Protein AF-A0AAJ0F6V6-F1 (afdb_monomer)

pLDDT: mean 81.74, std 17.37, range [31.27, 98.0]

Secondary structure (DSSP, 8-state):
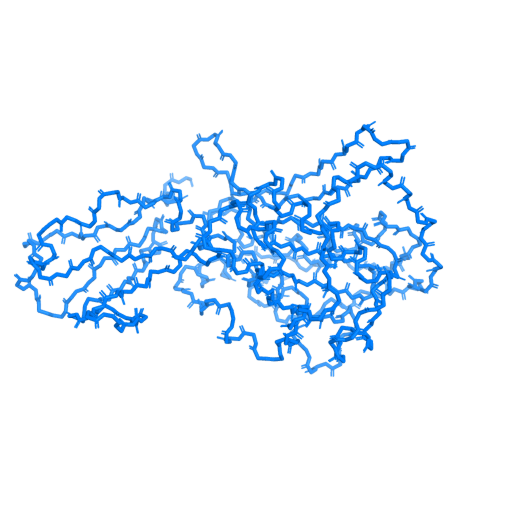-PEEHHHHHHSPP---EEE--PPPPPP---TTS------TT-----B-S-GGGTSPPP-HHHHHHHTSEE-PPPP--EE--SHHHHHHHHIIIIIHHHHHTTSSSS-EEEEEEEETTSSS-EEEEEEEEEETTEEEEEEEEEE-SS---HHHHHHT---HHHHHHHHHHHHHHHHTT-SEEEEE-SSEEEEEEE--SSGGGGG-TT--EEEEEEESS--SSS--HHHHHHHHHHHHHHHHHHHHSBPSS--TTS-TT-PPPEE-TTT--EEEEETTEEESS-TT--EEEE-TTT--EEEE-SSGGGS-TT--EESB-----S--

Radius of gyration: 20.8 Å; Cα contacts (8 Å, |Δi|>4): 611; chains: 1; bounding box: 52×43×60 Å

Structure (mmCIF, N/CA/C/O backbone):
data_AF-A0AAJ0F6V6-F1
#
_entry.id   AF-A0AAJ0F6V6-F1
#
loop_
_atom_site.group_PDB
_atom_site.id
_atom_site.type_symbol
_atom_site.label_atom_id
_atom_site.label_alt_id
_atom_site.label_comp_id
_atom_site.label_asym_id
_atom_site.label_entity_id
_atom_site.label_seq_id
_atom_site.pdbx_PDB_ins_code
_atom_site.Cartn_x
_atom_site.Cartn_y
_atom_site.Cartn_z
_atom_site.occupancy
_atom_site.B_iso_or_equiv
_atom_site.auth_seq_id
_atom_site.auth_comp_id
_atom_site.auth_asym_id
_atom_site.auth_atom_id
_atom_site.pdbx_PDB_model_num
ATOM 1 N N . MET A 1 1 ? -12.804 -19.306 -15.679 1.00 57.47 1 MET A N 1
ATOM 2 C CA . MET A 1 1 ? -13.160 -19.719 -14.305 1.00 57.47 1 MET A CA 1
ATOM 3 C C . MET A 1 1 ? -13.115 -18.474 -13.440 1.00 57.47 1 MET A C 1
ATOM 5 O O . MET A 1 1 ? -12.269 -17.631 -13.711 1.00 57.47 1 MET A O 1
ATOM 9 N N . ALA A 1 2 ? -14.046 -18.315 -12.501 1.00 74.94 2 ALA A N 1
ATOM 10 C CA . ALA A 1 2 ? -13.980 -17.222 -11.535 1.00 74.94 2 ALA A CA 1
ATOM 11 C C . ALA A 1 2 ? -12.943 -17.593 -10.468 1.00 74.94 2 ALA A C 1
ATOM 13 O O . ALA A 1 2 ? -13.017 -18.693 -9.922 1.00 74.94 2 ALA A O 1
ATOM 14 N N . TYR A 1 3 ? -11.974 -16.713 -10.234 1.00 91.94 3 TYR A N 1
ATOM 15 C CA . TYR A 1 3 ? -11.009 -16.832 -9.144 1.00 91.94 3 TYR A CA 1
ATOM 16 C C . TYR A 1 3 ? -11.430 -15.891 -8.019 1.00 91.94 3 TYR A C 1
ATOM 18 O O . TYR A 1 3 ? -12.162 -14.925 -8.254 1.00 91.94 3 TYR A O 1
ATOM 26 N N . THR A 1 4 ? -10.957 -16.146 -6.806 1.00 95.75 4 THR A N 1
ATOM 27 C CA . THR A 1 4 ? -10.963 -15.114 -5.770 1.00 95.75 4 THR A CA 1
ATOM 28 C C . THR A 1 4 ? -9.739 -14.220 -5.934 1.00 95.75 4 THR A C 1
ATOM 30 O O . THR A 1 4 ? -8.724 -14.621 -6.511 1.00 95.75 4 THR A O 1
ATOM 33 N N . VAL A 1 5 ? -9.805 -13.003 -5.397 1.00 96.25 5 VAL A N 1
ATOM 34 C CA . VAL A 1 5 ? -8.620 -12.150 -5.256 1.00 96.25 5 VAL A CA 1
ATOM 35 C C . VAL A 1 5 ? -7.506 -12.919 -4.546 1.00 96.25 5 VAL A C 1
ATOM 37 O O . VAL A 1 5 ? -6.368 -12.877 -5.005 1.00 96.25 5 VAL A O 1
ATOM 40 N N . ARG A 1 6 ? -7.826 -13.662 -3.473 1.00 96.19 6 ARG A N 1
ATOM 41 C CA . ARG A 1 6 ? -6.849 -14.444 -2.703 1.00 96.19 6 ARG A CA 1
ATOM 42 C C . ARG A 1 6 ? -6.025 -15.365 -3.592 1.00 96.19 6 ARG A C 1
ATOM 44 O O . ARG A 1 6 ? -4.802 -15.351 -3.482 1.00 96.19 6 ARG A O 1
ATOM 51 N N . ASP A 1 7 ? -6.686 -16.117 -4.468 1.00 95.06 7 ASP A N 1
ATOM 52 C CA . ASP A 1 7 ? -6.017 -17.054 -5.374 1.00 95.06 7 ASP A CA 1
ATOM 53 C C . ASP A 1 7 ? -4.980 -16.319 -6.233 1.00 95.06 7 ASP A C 1
ATOM 55 O O . ASP A 1 7 ? -3.818 -16.714 -6.309 1.00 95.06 7 ASP A O 1
ATOM 59 N N . LEU A 1 8 ? -5.371 -15.176 -6.803 1.00 95.75 8 LEU A N 1
ATOM 60 C CA . LEU A 1 8 ? -4.512 -14.409 -7.699 1.00 95.75 8 LEU A CA 1
ATOM 61 C C . LEU A 1 8 ? -3.425 -13.606 -6.975 1.00 95.75 8 LEU A C 1
ATOM 63 O O . LEU A 1 8 ? -2.405 -13.315 -7.599 1.00 95.75 8 LEU A O 1
ATOM 67 N N . LEU A 1 9 ? -3.608 -13.230 -5.703 1.00 94.62 9 LEU A N 1
ATOM 68 C CA . LEU A 1 9 ? -2.592 -12.510 -4.924 1.00 94.62 9 LEU A CA 1
ATOM 69 C C . LEU A 1 9 ? -1.351 -13.368 -4.669 1.00 94.62 9 LEU A C 1
ATOM 71 O O . LEU A 1 9 ? -0.237 -12.844 -4.715 1.00 94.62 9 LEU A O 1
ATOM 75 N N . TYR A 1 10 ? -1.543 -14.663 -4.403 1.00 92.44 10 TYR A N 1
ATOM 76 C CA . TYR A 1 10 ? -0.443 -15.600 -4.161 1.00 92.44 10 TYR A CA 1
ATOM 77 C C . TYR A 1 10 ? 0.223 -16.094 -5.449 1.00 92.44 10 TYR A C 1
ATOM 79 O O . TYR A 1 10 ? 1.345 -16.600 -5.411 1.00 92.44 10 TYR A O 1
ATOM 87 N N . GLU A 1 11 ? -0.420 -15.896 -6.597 1.00 91.38 11 GLU A N 1
ATOM 88 C CA . GLU A 1 11 ? 0.197 -16.108 -7.899 1.00 91.38 11 GLU A CA 1
ATOM 89 C C . GLU A 1 11 ? 1.103 -14.934 -8.277 1.00 91.38 11 GLU A C 1
ATOM 91 O O . GLU A 1 11 ? 0.709 -13.766 -8.280 1.00 91.38 11 GLU A O 1
ATOM 96 N N . HIS A 1 12 ? 2.339 -15.239 -8.661 1.00 88.56 12 HIS A N 1
ATOM 97 C CA . HIS A 1 12 ? 3.230 -14.225 -9.208 1.00 88.56 12 HIS A CA 1
ATOM 98 C C . HIS A 1 12 ? 2.877 -13.925 -10.677 1.00 88.56 12 HIS A C 1
ATOM 100 O O . HIS A 1 12 ? 2.495 -14.846 -11.397 1.00 88.56 12 HIS A O 1
ATOM 106 N N . PRO A 1 13 ? 3.006 -12.677 -11.169 1.00 90.44 13 PRO A N 1
ATOM 107 C CA . PRO A 1 13 ? 2.820 -12.380 -12.588 1.00 90.44 13 PRO A CA 1
ATOM 108 C C . PRO A 1 13 ? 3.705 -13.232 -13.509 1.00 90.44 13 PRO A C 1
ATOM 110 O O . PRO A 1 13 ? 4.932 -13.189 -13.415 1.00 90.44 13 PRO A O 1
ATOM 113 N N . CYS A 1 14 ? 3.079 -13.969 -14.431 1.00 86.50 14 CYS A N 1
ATOM 114 C CA . CYS A 1 14 ? 3.759 -14.933 -15.308 1.00 86.50 14 CYS A CA 1
ATOM 115 C C . CYS A 1 14 ? 3.796 -14.524 -16.788 1.00 86.50 14 CYS A C 1
ATOM 117 O O . CYS A 1 14 ? 4.446 -15.202 -17.586 1.00 86.50 14 CYS A O 1
ATOM 119 N N . ASN A 1 15 ? 3.110 -13.445 -17.182 1.00 89.94 15 ASN A N 1
ATOM 120 C CA . ASN A 1 15 ? 3.099 -13.017 -18.578 1.00 89.94 15 ASN A CA 1
ATOM 121 C C . ASN A 1 15 ? 4.525 -12.668 -19.058 1.00 89.94 15 ASN A C 1
ATOM 123 O O . ASN A 1 15 ? 5.243 -11.922 -18.380 1.00 89.94 15 ASN A O 1
ATOM 127 N N . PRO A 1 16 ? 4.961 -13.196 -20.217 1.00 88.00 16 PRO A N 1
ATOM 128 C CA . PRO A 1 16 ? 6.337 -13.058 -20.681 1.00 88.00 16 PRO A CA 1
ATOM 129 C C . PRO A 1 16 ? 6.689 -11.609 -21.034 1.00 88.00 16 PRO A C 1
ATOM 131 O O . PRO A 1 16 ? 5.882 -10.865 -21.592 1.00 88.00 16 PRO A O 1
ATOM 134 N N . VAL A 1 17 ? 7.943 -11.237 -20.771 1.00 89.31 17 VAL A N 1
ATOM 135 C CA . VAL A 1 17 ? 8.509 -9.917 -21.079 1.00 89.31 17 VAL A CA 1
ATOM 136 C C . VAL A 1 17 ? 9.737 -10.098 -21.971 1.00 89.31 17 VAL A C 1
ATOM 138 O O . VAL A 1 17 ? 10.680 -10.780 -21.579 1.00 89.31 17 VAL A O 1
ATOM 141 N N . GLN A 1 18 ? 9.736 -9.498 -23.163 1.00 81.75 18 GLN A N 1
ATOM 142 C CA . GLN A 1 18 ? 10.832 -9.623 -24.140 1.00 81.75 18 GLN A CA 1
ATOM 143 C C . GLN A 1 18 ? 11.943 -8.579 -23.952 1.00 81.75 18 GLN A C 1
ATOM 145 O O . GLN A 1 18 ? 13.089 -8.840 -24.311 1.00 81.75 18 GLN A O 1
ATOM 150 N N . THR A 1 19 ? 11.629 -7.429 -23.351 1.00 74.50 19 THR A N 1
ATOM 151 C CA . THR A 1 19 ? 12.567 -6.310 -23.177 1.00 74.50 19 THR A CA 1
ATOM 152 C C . THR A 1 19 ? 12.440 -5.760 -21.760 1.00 74.50 19 THR A C 1
ATOM 154 O O . THR A 1 19 ? 11.359 -5.323 -21.381 1.00 74.50 19 THR A O 1
ATOM 157 N N . THR A 1 20 ? 13.509 -5.817 -20.961 1.00 66.44 20 THR A N 1
ATOM 158 C CA . THR A 1 20 ? 13.547 -5.278 -19.577 1.00 66.44 20 THR A CA 1
ATOM 159 C C . THR A 1 20 ? 14.768 -4.384 -19.331 1.00 66.44 20 THR A C 1
ATOM 161 O O . THR A 1 20 ? 14.728 -3.491 -18.496 1.00 66.44 20 THR A O 1
ATOM 164 N N . TRP A 1 21 ? 15.842 -4.563 -20.108 1.00 65.62 21 TRP A N 1
ATOM 165 C CA . TRP A 1 21 ? 17.159 -3.972 -19.841 1.00 65.62 21 TRP A CA 1
ATOM 166 C C . TRP A 1 21 ? 17.487 -2.740 -20.689 1.00 65.62 21 TRP A C 1
ATOM 168 O O . TRP A 1 21 ? 18.659 -2.401 -20.867 1.00 65.62 21 TRP A O 1
ATOM 178 N N . CYS A 1 22 ? 16.476 -2.059 -21.230 1.00 62.56 22 CYS A N 1
ATOM 179 C CA . CYS A 1 22 ? 16.696 -0.775 -21.889 1.00 62.56 22 CYS A CA 1
ATOM 180 C C . CYS A 1 22 ? 17.362 0.198 -20.904 1.00 62.56 22 CYS A C 1
ATOM 182 O O . CYS A 1 22 ? 17.076 0.172 -19.703 1.00 62.56 22 CYS A O 1
ATOM 184 N N . GLN A 1 23 ? 18.280 1.035 -21.402 1.00 64.81 23 GLN A N 1
ATOM 185 C CA . GLN A 1 23 ? 18.967 2.013 -20.554 1.00 64.81 23 GLN A CA 1
ATOM 186 C C . GLN A 1 23 ? 17.953 2.898 -19.822 1.00 64.81 23 GLN A C 1
ATOM 188 O O . GLN A 1 23 ? 16.878 3.124 -20.368 1.00 64.81 23 GLN A O 1
ATOM 193 N N . PRO A 1 24 ? 18.256 3.425 -18.627 1.00 60.22 24 PRO A N 1
ATOM 194 C CA . PRO A 1 24 ? 17.375 4.369 -17.945 1.00 60.22 24 PRO A CA 1
ATOM 195 C C . PRO A 1 24 ? 16.977 5.533 -18.851 1.00 60.22 24 PRO A C 1
ATOM 197 O O . PRO A 1 24 ? 17.770 5.966 -19.689 1.00 60.22 24 PRO A O 1
ATOM 200 N N . ASP A 1 25 ? 15.764 6.060 -18.690 1.00 55.16 25 ASP A N 1
ATOM 201 C CA . ASP A 1 25 ? 15.443 7.360 -19.282 1.00 55.16 25 ASP A CA 1
ATOM 202 C C . ASP A 1 25 ? 16.421 8.411 -18.734 1.00 55.16 25 ASP A C 1
ATOM 204 O O . ASP A 1 25 ? 16.847 8.335 -17.576 1.00 55.16 25 ASP A O 1
ATOM 208 N N . ALA A 1 26 ? 16.832 9.358 -19.584 1.00 45.88 26 ALA A N 1
ATOM 209 C CA . ALA A 1 26 ? 17.813 10.370 -19.208 1.00 45.88 26 ALA A CA 1
ATOM 210 C C . ALA A 1 26 ? 17.387 11.050 -17.892 1.00 45.88 26 ALA A C 1
ATOM 212 O O . ALA A 1 26 ? 16.212 11.398 -17.744 1.00 45.88 26 ALA A O 1
ATOM 213 N N . PRO A 1 27 ? 18.308 11.237 -16.925 1.00 44.50 27 PRO A N 1
ATOM 214 C CA . PRO A 1 27 ? 17.954 11.750 -15.613 1.00 44.50 27 PRO A CA 1
ATOM 215 C C . PRO A 1 27 ? 17.272 13.108 -15.756 1.00 44.50 27 PRO A C 1
ATOM 217 O O . PRO A 1 27 ? 17.876 14.082 -16.210 1.00 44.50 27 PRO A O 1
ATOM 220 N N . THR A 1 28 ? 16.010 13.178 -15.340 1.00 44.47 28 THR A N 1
ATOM 221 C CA . THR A 1 28 ? 15.273 14.432 -15.252 1.00 44.47 28 THR A CA 1
ATOM 222 C C . THR A 1 28 ? 15.956 15.290 -14.197 1.00 44.47 28 THR A C 1
ATOM 224 O O . THR A 1 28 ? 15.923 14.989 -13.002 1.00 44.47 28 THR A O 1
ATOM 227 N N . SER A 1 29 ? 16.632 16.355 -14.626 1.00 38.75 29 SER A N 1
ATOM 228 C CA . SER A 1 29 ? 17.226 17.315 -13.707 1.00 38.75 29 SER A CA 1
ATOM 229 C C . SER A 1 29 ? 16.111 18.153 -13.081 1.00 38.75 29 SER A C 1
ATOM 231 O O . SER A 1 29 ? 15.790 19.239 -13.566 1.00 38.75 29 SER A O 1
ATOM 233 N N . SER A 1 30 ? 15.513 17.669 -11.996 1.00 38.81 30 SER A N 1
ATOM 234 C CA . SER A 1 30 ? 14.609 18.446 -11.148 1.00 38.81 30 SER A CA 1
ATOM 235 C C . SER A 1 30 ? 15.421 19.479 -10.355 1.00 38.81 30 SER A C 1
ATOM 237 O O . SER A 1 30 ? 15.642 19.382 -9.149 1.00 38.81 30 SER A O 1
ATOM 239 N N . LYS A 1 31 ? 15.922 20.509 -11.050 1.00 38.16 31 LYS A N 1
ATOM 240 C CA . LYS A 1 31 ? 16.429 21.714 -10.390 1.00 38.16 31 LYS A CA 1
ATOM 241 C C . LYS A 1 31 ? 15.229 22.383 -9.713 1.00 38.16 31 LYS A C 1
ATOM 243 O O . LYS A 1 31 ? 14.339 22.859 -10.409 1.00 38.16 31 LYS A O 1
ATOM 248 N N . LYS A 1 32 ? 15.263 22.423 -8.372 1.00 35.47 32 LYS A N 1
ATOM 249 C CA . LYS A 1 32 ? 14.260 22.929 -7.404 1.00 35.47 32 LYS A CA 1
ATOM 250 C C . LYS A 1 32 ? 13.398 21.878 -6.681 1.00 35.47 32 LYS A C 1
ATOM 252 O O . LYS A 1 32 ? 12.292 22.190 -6.255 1.00 35.47 32 LYS A O 1
ATOM 257 N N . ALA A 1 33 ? 13.925 20.687 -6.397 1.00 39.44 33 ALA A N 1
ATOM 258 C CA . ALA A 1 33 ? 13.567 20.057 -5.124 1.00 39.44 33 ALA A CA 1
ATOM 259 C C . ALA A 1 33 ? 14.278 20.847 -4.014 1.00 39.44 33 ALA A C 1
ATOM 261 O O . ALA A 1 33 ? 15.508 20.898 -3.995 1.00 39.44 33 ALA A O 1
ATOM 262 N N . SER A 1 34 ? 13.518 21.534 -3.154 1.00 36.88 34 SER A N 1
ATOM 263 C CA . SER A 1 34 ? 14.056 22.172 -1.948 1.00 36.88 34 SER A CA 1
ATOM 264 C C . SER A 1 34 ? 14.959 21.169 -1.231 1.00 36.88 34 SER A C 1
ATOM 266 O O . SER A 1 34 ? 14.534 20.057 -0.916 1.00 36.88 34 SER A O 1
ATOM 268 N N . THR A 1 35 ? 16.232 21.528 -1.089 1.00 33.97 35 THR A N 1
ATOM 269 C CA . THR A 1 35 ? 17.289 20.706 -0.508 1.00 33.97 35 THR A CA 1
ATOM 270 C C . THR A 1 35 ? 16.929 20.346 0.925 1.00 33.97 35 THR A C 1
ATOM 272 O O . THR A 1 35 ? 17.155 21.129 1.839 1.00 33.97 35 THR A O 1
ATOM 275 N N . CYS A 1 36 ? 16.375 19.152 1.112 1.00 36.44 36 CYS A N 1
ATOM 276 C CA . CYS A 1 36 ? 16.377 18.459 2.389 1.00 36.44 36 CYS A CA 1
ATOM 277 C C . CYS A 1 36 ? 17.607 17.532 2.369 1.00 36.44 36 CYS A C 1
ATOM 279 O O . CYS A 1 36 ? 17.658 16.608 1.541 1.00 36.44 36 CYS A O 1
ATOM 281 N N . PRO A 1 37 ? 18.672 17.844 3.124 1.00 33.88 37 PRO A N 1
ATOM 282 C CA . PRO A 1 37 ? 19.944 17.157 2.987 1.00 33.88 37 PRO A CA 1
ATOM 283 C C . PRO A 1 37 ? 19.917 15.790 3.676 1.00 33.88 37 PRO A C 1
ATOM 285 O O . PRO A 1 37 ? 20.522 15.606 4.707 1.00 33.88 37 PRO A O 1
ATOM 288 N N . CYS A 1 38 ? 19.312 14.762 3.070 1.00 34.44 38 CYS A N 1
ATOM 289 C CA . CYS A 1 38 ? 19.533 13.400 3.575 1.00 34.44 38 CYS A CA 1
ATOM 290 C C . CYS A 1 38 ? 21.033 13.068 3.460 1.00 34.44 38 CYS A C 1
ATOM 292 O O . CYS A 1 38 ? 21.550 12.954 2.336 1.00 34.44 38 CYS A O 1
ATOM 294 N N . THR A 1 39 ? 21.709 12.987 4.606 1.00 31.27 39 THR A N 1
ATOM 295 C CA . THR A 1 39 ? 23.126 12.640 4.741 1.00 31.27 39 THR A CA 1
ATOM 296 C C . THR A 1 39 ? 23.284 11.115 4.751 1.00 31.27 39 THR A C 1
ATOM 298 O O . THR A 1 39 ? 22.399 10.388 5.199 1.00 31.27 39 THR A O 1
ATOM 301 N N . LEU A 1 40 ? 24.395 10.631 4.189 1.00 35.03 40 LEU A N 1
ATOM 302 C CA . LEU A 1 40 ? 24.639 9.234 3.794 1.00 35.03 40 LEU A CA 1
ATOM 303 C C . LEU A 1 40 ? 24.599 8.194 4.937 1.00 35.03 40 LEU A C 1
ATOM 305 O O . LEU A 1 40 ? 24.451 7.013 4.649 1.00 35.03 40 LEU A O 1
ATOM 309 N N . ASP A 1 41 ? 24.711 8.594 6.206 1.00 33.00 41 ASP A N 1
ATOM 310 C CA . ASP A 1 41 ? 24.932 7.658 7.326 1.00 33.00 41 ASP A CA 1
ATOM 311 C C . ASP A 1 41 ? 23.667 6.947 7.851 1.00 33.00 41 ASP A C 1
ATOM 313 O O . ASP A 1 41 ? 23.750 6.105 8.747 1.00 33.00 41 ASP A O 1
ATOM 317 N N . GLN A 1 42 ? 22.475 7.291 7.352 1.00 41.25 42 GLN A N 1
ATOM 318 C CA . GLN A 1 42 ? 21.232 7.048 8.102 1.00 41.25 42 GLN A CA 1
ATOM 319 C C . GLN A 1 42 ? 20.053 6.489 7.303 1.00 41.25 42 GLN A C 1
ATOM 321 O O . GLN A 1 42 ? 18.966 6.321 7.861 1.00 41.25 42 GLN A O 1
ATOM 326 N N . VAL A 1 43 ? 20.258 6.054 6.055 1.00 40.69 43 VAL A N 1
ATOM 327 C CA . VAL A 1 43 ? 19.380 5.016 5.498 1.00 40.69 43 VAL A CA 1
ATOM 328 C C . VAL A 1 43 ? 19.768 3.705 6.186 1.00 40.69 43 VAL A C 1
ATOM 330 O O . VAL A 1 43 ? 20.396 2.832 5.602 1.00 40.69 43 VAL A O 1
ATOM 333 N N . ARG A 1 44 ? 19.386 3.539 7.461 1.00 39.81 44 ARG A N 1
ATOM 334 C CA . ARG A 1 44 ? 19.256 2.211 8.075 1.00 39.81 44 ARG A CA 1
ATOM 335 C C . ARG A 1 44 ? 18.056 1.509 7.427 1.00 39.81 44 ARG A C 1
ATOM 337 O O . ARG A 1 44 ? 17.127 1.115 8.126 1.00 39.81 44 ARG A O 1
ATOM 344 N N . SER A 1 45 ? 18.040 1.400 6.093 1.00 42.56 45 SER A N 1
ATOM 345 C CA . SER A 1 45 ? 17.141 0.500 5.386 1.00 42.56 45 SER A CA 1
ATOM 346 C C . SER A 1 45 ? 17.591 -0.889 5.785 1.00 42.56 45 SER A C 1
ATOM 348 O O . SER A 1 45 ? 18.485 -1.479 5.183 1.00 42.56 45 SER A O 1
ATOM 350 N N . THR A 1 46 ? 17.016 -1.401 6.864 1.00 48.44 46 THR A N 1
ATOM 351 C CA . THR A 1 46 ? 17.007 -2.844 7.021 1.00 48.44 46 THR A CA 1
ATOM 352 C C . THR A 1 46 ? 16.127 -3.287 5.869 1.00 48.44 46 THR A C 1
ATOM 354 O O . THR A 1 46 ? 14.946 -2.948 5.864 1.00 48.44 46 THR A O 1
ATOM 357 N N . VAL A 1 47 ? 16.700 -3.906 4.834 1.00 55.09 47 VAL A N 1
ATOM 358 C CA . VAL A 1 47 ? 15.866 -4.604 3.858 1.00 55.09 47 VAL A CA 1
ATOM 359 C C . VAL A 1 47 ? 15.089 -5.614 4.677 1.00 55.09 47 VAL A C 1
ATOM 361 O O . VAL A 1 47 ? 15.668 -6.524 5.272 1.00 55.09 47 VAL A O 1
ATOM 364 N N . VAL A 1 48 ? 13.796 -5.354 4.829 1.00 55.09 48 VAL A N 1
ATOM 365 C CA . VAL A 1 48 ? 12.953 -6.143 5.707 1.00 55.09 48 VAL A CA 1
ATOM 366 C C . VAL A 1 48 ? 12.663 -7.430 4.950 1.00 55.09 48 VAL A C 1
ATOM 368 O O . VAL A 1 48 ? 11.813 -7.473 4.066 1.00 55.09 48 VAL A O 1
ATOM 371 N N . THR A 1 49 ? 13.433 -8.472 5.258 1.00 52.81 49 THR A N 1
ATOM 372 C CA . THR A 1 49 ? 13.237 -9.812 4.690 1.00 52.81 49 THR A CA 1
ATOM 373 C C . THR A 1 49 ? 12.055 -10.531 5.332 1.00 52.81 49 THR A C 1
ATOM 375 O O . THR A 1 49 ? 11.510 -11.440 4.718 1.00 52.81 49 THR A O 1
ATOM 378 N N . ASP A 1 50 ? 11.669 -10.120 6.548 1.00 56.00 50 ASP A N 1
ATOM 379 C CA . ASP A 1 50 ? 10.486 -10.601 7.263 1.00 56.00 50 ASP A CA 1
ATOM 380 C C . ASP A 1 50 ? 9.421 -9.493 7.349 1.00 56.00 50 ASP A C 1
ATOM 382 O O . ASP A 1 50 ? 9.463 -8.628 8.230 1.00 56.00 50 ASP A O 1
ATOM 386 N N . PRO A 1 51 ? 8.496 -9.463 6.396 1.00 55.09 51 PRO A N 1
ATOM 387 C CA . PRO A 1 51 ? 7.542 -8.379 6.257 1.00 55.09 51 PRO A CA 1
ATOM 388 C C . PRO A 1 51 ? 6.461 -8.333 7.345 1.00 55.09 51 PRO A C 1
ATOM 390 O O . PRO A 1 51 ? 5.894 -7.260 7.569 1.00 55.09 51 PRO A O 1
ATOM 393 N N . ASP A 1 52 ? 6.239 -9.425 8.079 1.00 57.25 52 ASP A N 1
ATOM 394 C CA . ASP A 1 52 ? 5.305 -9.442 9.210 1.00 57.25 52 ASP A CA 1
ATOM 395 C C . ASP A 1 52 ? 5.859 -8.686 10.434 1.00 57.25 52 ASP A C 1
ATOM 397 O O . ASP A 1 52 ? 5.130 -8.409 11.383 1.00 57.25 52 ASP A O 1
ATOM 401 N N . ARG A 1 53 ? 7.136 -8.267 10.406 1.00 65.56 53 ARG A N 1
ATOM 402 C CA . ARG A 1 53 ? 7.726 -7.405 11.446 1.00 65.56 53 ARG A CA 1
ATOM 403 C C . ARG A 1 53 ? 7.436 -5.913 11.297 1.00 65.56 53 ARG A C 1
ATOM 405 O O . ARG A 1 53 ? 7.646 -5.173 12.258 1.00 65.56 53 ARG A O 1
ATOM 412 N N . ALA A 1 54 ? 7.071 -5.438 10.108 1.00 79.19 54 ALA A N 1
ATOM 413 C CA . ALA A 1 54 ? 6.994 -3.998 9.823 1.00 79.19 54 ALA A CA 1
ATOM 414 C C . ALA A 1 54 ? 5.638 -3.538 9.269 1.00 79.19 54 ALA A C 1
ATOM 416 O O . ALA A 1 54 ? 5.301 -2.358 9.398 1.00 79.19 54 ALA A O 1
ATOM 417 N N . LEU A 1 55 ? 4.858 -4.450 8.688 1.00 89.25 55 LEU A N 1
ATOM 418 C CA . LEU A 1 55 ? 3.454 -4.219 8.362 1.00 89.25 55 LEU A CA 1
ATOM 419 C C . LEU A 1 55 ? 2.577 -4.805 9.467 1.00 89.25 55 LEU A C 1
ATOM 421 O O . LEU A 1 55 ? 2.939 -5.801 10.091 1.00 89.25 55 LEU A O 1
ATOM 425 N N . LEU A 1 56 ? 1.410 -4.204 9.693 1.00 90.12 56 LEU A N 1
ATOM 426 C CA . LEU A 1 56 ? 0.420 -4.791 10.587 1.00 90.12 56 LEU A CA 1
ATOM 427 C C . LEU A 1 56 ? -0.053 -6.151 10.029 1.00 90.12 56 LEU A C 1
ATOM 429 O O . LEU A 1 56 ? -0.056 -6.352 8.803 1.00 90.12 56 LEU A O 1
ATOM 433 N N . PRO A 1 57 ? -0.434 -7.095 10.907 1.00 91.19 57 PRO A N 1
ATOM 434 C CA . PRO A 1 57 ? -0.995 -8.368 10.477 1.00 91.19 57 PRO A CA 1
ATOM 435 C C . PRO A 1 57 ? -2.316 -8.158 9.727 1.00 91.19 57 PRO A C 1
ATOM 437 O O . PRO A 1 57 ? -2.983 -7.129 9.870 1.00 91.19 57 PRO A O 1
ATOM 440 N N . GLU A 1 58 ? -2.700 -9.155 8.931 1.00 92.31 58 GLU A N 1
ATOM 441 C CA . GLU A 1 58 ? -4.027 -9.180 8.316 1.00 92.31 58 GLU A CA 1
ATOM 442 C C . GLU A 1 58 ? -5.114 -9.173 9.395 1.00 92.31 58 GLU A C 1
ATOM 444 O O . GLU A 1 58 ? -4.995 -9.832 10.430 1.00 92.31 58 GLU A O 1
ATOM 449 N N . CYS A 1 59 ? -6.181 -8.421 9.148 1.00 92.12 59 CYS A N 1
ATOM 450 C CA . CYS A 1 59 ? -7.359 -8.380 10.003 1.00 92.12 59 CYS A CA 1
ATOM 451 C C . CYS A 1 59 ? -8.530 -9.120 9.323 1.00 92.12 59 CYS A C 1
ATOM 453 O O . CYS A 1 59 ? -8.468 -9.433 8.133 1.00 92.12 59 CYS A O 1
ATOM 455 N N . PRO A 1 60 ? -9.623 -9.413 10.045 1.00 93.19 60 PRO A N 1
ATOM 456 C CA . PRO A 1 60 ? -10.772 -10.134 9.487 1.00 93.19 60 PRO A CA 1
ATOM 457 C C . PRO A 1 60 ? -11.361 -9.572 8.177 1.00 93.19 60 PRO A C 1
ATOM 459 O O . PRO A 1 60 ? -11.743 -10.342 7.297 1.00 93.19 60 PRO A O 1
ATOM 462 N N . ASP A 1 61 ? -11.389 -8.254 7.992 1.00 94.00 61 ASP A N 1
ATOM 463 C CA . ASP A 1 61 ? -11.845 -7.589 6.760 1.00 94.00 61 ASP A CA 1
ATOM 464 C C . ASP A 1 61 ? -10.913 -7.814 5.554 1.00 94.00 61 ASP A C 1
ATOM 466 O O . ASP A 1 61 ? -11.372 -7.756 4.413 1.00 94.00 61 ASP A O 1
ATOM 470 N N . ASP A 1 62 ? -9.633 -8.149 5.760 1.00 95.75 62 A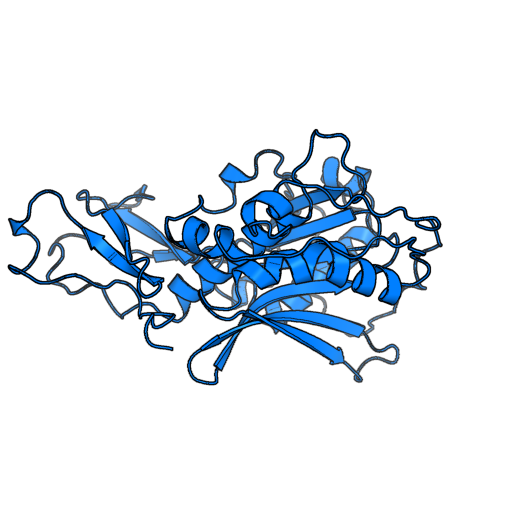SP A N 1
ATOM 471 C CA . ASP A 1 62 ? -8.757 -8.591 4.668 1.00 95.75 62 ASP A CA 1
ATOM 472 C C . ASP A 1 62 ? -9.294 -9.877 4.022 1.00 95.75 62 ASP A C 1
ATOM 474 O O . ASP A 1 62 ? -9.181 -10.054 2.810 1.00 95.75 62 ASP A O 1
ATOM 478 N N . SER A 1 63 ? -9.957 -10.749 4.791 1.00 94.69 63 SER A N 1
ATOM 479 C CA . SER A 1 63 ? -10.600 -11.948 4.237 1.00 94.69 63 SER A CA 1
ATOM 480 C C . SER A 1 63 ? -11.805 -11.605 3.358 1.00 94.69 63 SER A C 1
ATOM 482 O O . SER A 1 63 ? -12.011 -12.278 2.351 1.00 94.69 63 SER A O 1
ATOM 484 N N . LEU A 1 64 ? -12.556 -10.540 3.671 1.00 94.25 64 LEU A N 1
ATOM 485 C CA . LEU A 1 64 ? -13.658 -10.065 2.822 1.00 94.25 64 LEU A CA 1
ATOM 486 C C . LEU A 1 64 ? -13.149 -9.508 1.490 1.00 94.25 64 LEU A C 1
ATOM 488 O O . LEU A 1 64 ? -13.664 -9.869 0.429 1.00 94.25 64 LEU A O 1
ATOM 492 N N . ARG A 1 65 ? -12.106 -8.668 1.545 1.00 95.25 65 ARG A N 1
ATOM 493 C CA . ARG A 1 65 ? -11.426 -8.125 0.359 1.00 95.25 65 ARG A CA 1
ATOM 494 C C . ARG A 1 65 ? -10.846 -9.245 -0.503 1.00 95.25 65 ARG A C 1
ATOM 496 O O . ARG A 1 65 ? -11.037 -9.280 -1.715 1.00 95.25 65 ARG A O 1
ATOM 503 N N . CYS A 1 66 ? -10.182 -10.210 0.125 1.00 95.38 66 CYS A N 1
ATOM 504 C CA . CYS A 1 66 ? -9.574 -11.345 -0.561 1.00 95.38 66 CYS A CA 1
ATOM 505 C C . CYS A 1 66 ? -10.600 -12.339 -1.137 1.00 95.38 66 CYS A C 1
ATOM 507 O O . CYS A 1 66 ? -10.277 -13.054 -2.084 1.00 95.38 66 CYS A O 1
ATOM 509 N N . ALA A 1 67 ? -11.819 -12.391 -0.594 1.00 95.44 67 ALA A N 1
ATOM 510 C CA . ALA A 1 67 ? -12.900 -13.233 -1.104 1.00 95.44 67 ALA A CA 1
ATOM 511 C C . ALA A 1 67 ? -13.615 -12.636 -2.329 1.00 95.44 67 ALA A C 1
ATOM 513 O O . ALA A 1 67 ? -14.428 -13.328 -2.944 1.00 95.44 67 ALA A O 1
ATOM 514 N N . GLN A 1 68 ? -13.325 -11.381 -2.699 1.00 94.88 68 GLN A N 1
ATOM 515 C CA . GLN A 1 68 ? -13.934 -10.754 -3.870 1.00 94.88 68 GLN A CA 1
ATOM 516 C C . GLN A 1 68 ? -13.620 -11.534 -5.154 1.00 94.88 68 GLN A C 1
ATOM 518 O O . GLN A 1 68 ? -12.522 -12.090 -5.288 1.00 94.88 68 GLN A O 1
ATOM 523 N N . PRO A 1 69 ? -14.561 -11.584 -6.113 1.00 94.62 69 PRO A N 1
ATOM 524 C CA . PRO A 1 69 ? -14.311 -12.203 -7.403 1.00 94.62 69 PRO A CA 1
ATOM 525 C C . PRO A 1 69 ? -13.255 -11.411 -8.178 1.00 94.62 69 PRO A C 1
ATOM 527 O O . PRO A 1 69 ? -13.295 -10.183 -8.246 1.00 94.62 69 PRO A O 1
ATOM 530 N N . ALA A 1 70 ? -12.331 -12.125 -8.811 1.00 94.25 70 ALA A N 1
ATOM 531 C CA . ALA A 1 70 ? -11.300 -11.541 -9.650 1.00 94.25 70 ALA A CA 1
ATOM 532 C C . ALA A 1 70 ? -11.040 -12.388 -10.896 1.00 94.25 70 ALA A C 1
ATOM 534 O O . ALA A 1 70 ? -11.370 -13.577 -10.977 1.00 94.25 70 ALA A O 1
ATOM 535 N N . PHE A 1 71 ? -10.428 -11.746 -11.888 1.00 93.25 71 PHE A N 1
ATOM 536 C CA . PHE A 1 71 ? -10.036 -12.378 -13.137 1.00 93.25 71 PHE A CA 1
ATOM 537 C C . PHE A 1 71 ? -8.528 -12.243 -13.330 1.00 93.25 71 PHE A C 1
ATOM 539 O O . PHE A 1 71 ? -7.974 -11.174 -13.053 1.00 93.25 71 PHE A O 1
ATOM 546 N N . PRO A 1 72 ? -7.853 -13.303 -13.803 1.00 93.81 72 PRO A N 1
ATOM 547 C CA . PRO A 1 72 ? -6.439 -13.216 -14.115 1.00 93.81 72 PRO A CA 1
ATOM 548 C C . PRO A 1 72 ? -6.209 -12.213 -15.257 1.00 93.81 72 PRO A C 1
ATOM 550 O O . PRO A 1 72 ? -7.088 -12.032 -16.109 1.00 93.81 72 PRO A O 1
ATOM 553 N N . PRO A 1 73 ? -5.025 -11.581 -15.320 1.00 94.12 73 PRO A N 1
ATOM 554 C CA . PRO A 1 73 ? -4.650 -10.755 -16.458 1.00 94.12 73 PRO A CA 1
ATOM 555 C C . PRO A 1 73 ? -4.728 -11.540 -17.771 1.00 94.12 73 PRO A C 1
ATOM 557 O O . PRO A 1 73 ? -4.421 -12.732 -17.822 1.00 94.12 73 PRO A O 1
ATOM 560 N N . ASN A 1 74 ? -5.104 -10.862 -18.858 1.00 93.44 74 ASN A N 1
ATOM 561 C CA . ASN A 1 74 ? -5.108 -11.473 -20.186 1.00 93.44 74 ASN A CA 1
ATOM 562 C C . ASN A 1 74 ? -3.699 -11.936 -20.571 1.00 93.44 74 ASN A C 1
ATOM 564 O O . ASN A 1 74 ? -2.728 -11.207 -20.367 1.00 93.44 74 ASN A O 1
ATOM 568 N N . ASN A 1 75 ? -3.598 -13.107 -21.200 1.00 91.88 75 ASN A N 1
ATOM 569 C CA . ASN A 1 75 ? -2.329 -13.608 -21.717 1.00 91.88 75 ASN A CA 1
ATOM 570 C C . ASN A 1 75 ? -1.773 -12.651 -22.774 1.00 91.88 75 ASN A C 1
ATOM 572 O O . ASN A 1 75 ? -2.390 -12.447 -23.824 1.00 91.88 75 ASN A O 1
ATOM 576 N N . ARG A 1 76 ? -0.594 -12.081 -22.514 1.00 92.38 76 ARG A N 1
ATOM 577 C CA . ARG A 1 76 ? 0.093 -11.207 -23.468 1.00 92.38 76 ARG A CA 1
ATOM 578 C C . ARG A 1 76 ? 1.600 -11.222 -23.303 1.00 92.38 76 ARG A C 1
ATOM 580 O O . ARG A 1 76 ? 2.127 -11.509 -22.234 1.00 92.38 76 ARG A O 1
ATOM 587 N N . ILE A 1 77 ? 2.279 -10.861 -24.386 1.00 93.38 77 ILE A N 1
ATOM 588 C CA . ILE A 1 77 ? 3.719 -10.635 -24.394 1.00 93.38 77 ILE A CA 1
ATOM 589 C C . ILE A 1 77 ? 3.969 -9.139 -24.242 1.00 93.38 77 ILE A C 1
ATOM 591 O O . ILE A 1 77 ? 3.421 -8.329 -24.988 1.00 93.38 77 ILE A O 1
ATOM 595 N N . TRP A 1 78 ? 4.821 -8.790 -23.290 1.00 93.88 78 TRP A N 1
ATOM 596 C CA . TRP A 1 78 ? 5.148 -7.416 -22.946 1.00 93.88 78 TRP A CA 1
ATOM 597 C C . TRP A 1 78 ? 6.517 -6.981 -23.453 1.00 93.88 78 TRP A C 1
ATOM 599 O O . TRP A 1 78 ? 7.453 -7.779 -23.556 1.00 93.88 78 TRP A O 1
ATOM 609 N N . ARG A 1 79 ? 6.654 -5.676 -23.688 1.00 91.31 79 ARG A N 1
ATOM 610 C CA . ARG A 1 79 ? 7.924 -5.000 -23.962 1.00 91.31 79 ARG A CA 1
ATOM 611 C C . ARG A 1 79 ? 8.009 -3.789 -23.047 1.00 91.31 79 ARG A C 1
ATOM 613 O O . ARG A 1 79 ? 7.172 -2.907 -23.157 1.00 91.31 79 ARG A O 1
ATOM 620 N N . LEU A 1 80 ? 8.967 -3.781 -22.123 1.00 90.44 80 LEU A N 1
ATOM 621 C CA . LEU A 1 80 ?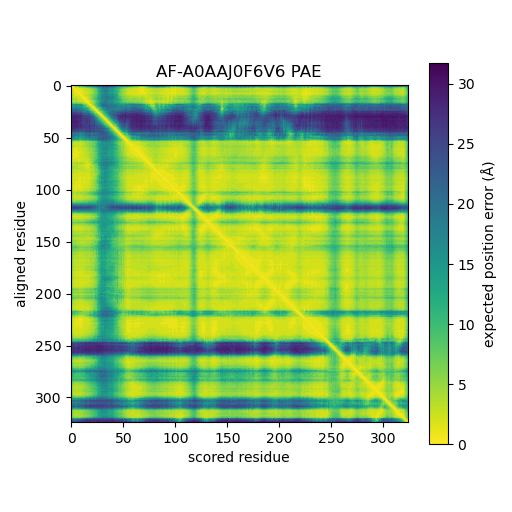 9.140 -2.695 -21.158 1.00 90.44 80 LEU A CA 1
ATOM 622 C C . LEU A 1 80 ? 10.217 -1.742 -21.676 1.00 90.44 80 LEU A C 1
ATOM 624 O O . LEU A 1 80 ? 11.346 -1.721 -21.187 1.00 90.44 80 LEU A O 1
ATOM 628 N N . GLU A 1 81 ? 9.886 -1.016 -22.741 1.00 88.19 81 GLU A N 1
ATOM 629 C CA . GLU A 1 81 ? 10.824 -0.113 -23.408 1.00 88.19 81 GLU A CA 1
ATOM 630 C C . GLU A 1 81 ? 10.816 1.274 -22.780 1.00 88.19 81 GLU A C 1
ATOM 632 O O . GLU A 1 81 ? 11.839 1.943 -22.811 1.00 88.19 81 GLU A O 1
ATOM 637 N N . THR A 1 82 ? 9.716 1.699 -22.162 1.00 88.81 82 THR A N 1
ATOM 638 C CA . THR A 1 82 ? 9.533 3.013 -21.532 1.00 88.81 82 THR A CA 1
ATOM 639 C C . THR A 1 82 ? 9.055 2.889 -20.084 1.00 88.81 82 THR A C 1
ATOM 641 O O . THR A 1 82 ? 8.553 1.847 -19.659 1.00 88.81 82 THR A O 1
ATOM 644 N N . ALA A 1 83 ? 9.173 3.969 -19.303 1.00 88.56 83 ALA A N 1
ATOM 645 C CA . ALA A 1 83 ? 8.535 4.036 -17.985 1.00 88.56 83 ALA A CA 1
ATOM 646 C C . ALA A 1 83 ? 6.999 3.878 -18.067 1.00 88.56 83 ALA A C 1
ATOM 648 O O . ALA A 1 83 ? 6.390 3.354 -17.137 1.00 88.56 83 ALA A O 1
ATOM 649 N N . GLY A 1 84 ? 6.385 4.289 -19.185 1.00 90.25 84 GLY A N 1
ATOM 650 C CA . GLY A 1 84 ? 4.963 4.070 -19.465 1.00 90.25 84 GLY A CA 1
ATOM 651 C C . GLY A 1 84 ? 4.626 2.587 -19.611 1.00 90.25 84 GLY A C 1
ATOM 652 O O . GLY A 1 84 ? 3.712 2.112 -18.949 1.00 90.25 84 GLY A O 1
ATOM 653 N N . ASP A 1 85 ? 5.430 1.831 -20.361 1.00 91.81 85 ASP A N 1
ATOM 654 C CA . ASP A 1 85 ? 5.237 0.380 -20.499 1.00 91.81 85 ASP A CA 1
ATOM 655 C C . ASP A 1 85 ? 5.386 -0.345 -19.154 1.00 91.81 85 ASP A C 1
ATOM 657 O O . ASP A 1 85 ? 4.648 -1.284 -18.861 1.00 91.81 85 ASP A O 1
ATOM 661 N N . CYS A 1 86 ? 6.324 0.106 -18.309 1.00 92.81 86 CYS A N 1
ATOM 662 C CA . CYS A 1 86 ? 6.482 -0.410 -16.947 1.00 92.81 86 CYS A CA 1
ATOM 663 C C . CYS A 1 86 ? 5.230 -0.144 -16.100 1.00 92.81 86 CYS A C 1
ATOM 665 O O . CYS A 1 86 ? 4.792 -1.027 -15.360 1.00 92.81 86 CYS A O 1
ATOM 667 N N . ALA A 1 87 ? 4.645 1.051 -16.223 1.00 94.00 87 ALA A N 1
ATOM 668 C CA . ALA A 1 87 ? 3.405 1.411 -15.549 1.00 94.00 87 ALA A CA 1
ATOM 669 C C . ALA A 1 87 ? 2.237 0.549 -16.040 1.00 94.00 87 ALA A C 1
ATOM 671 O O . ALA A 1 87 ? 1.543 -0.049 -15.226 1.00 94.00 87 ALA A O 1
ATOM 672 N N . ASP A 1 88 ? 2.049 0.426 -17.353 1.00 94.56 88 ASP A N 1
ATOM 673 C CA . ASP A 1 88 ? 0.975 -0.380 -17.937 1.00 94.56 88 ASP A CA 1
ATOM 674 C C . ASP A 1 88 ? 1.100 -1.850 -17.533 1.00 94.56 88 ASP A C 1
ATOM 676 O O . ASP A 1 88 ? 0.096 -2.490 -17.194 1.00 94.56 88 ASP A O 1
ATOM 680 N N . TRP A 1 89 ? 2.332 -2.377 -17.521 1.00 95.69 89 TRP A N 1
ATOM 681 C CA . TRP A 1 89 ? 2.638 -3.715 -17.017 1.00 95.69 89 TRP A CA 1
ATOM 682 C C . TRP A 1 89 ? 2.196 -3.881 -15.582 1.00 95.69 89 TRP A C 1
ATOM 684 O O . TRP A 1 89 ? 1.400 -4.771 -15.282 1.00 95.69 89 TRP A O 1
ATOM 694 N N . PHE A 1 90 ? 2.648 -2.988 -14.707 1.00 96.25 90 PHE A N 1
ATOM 695 C CA . PHE A 1 90 ? 2.297 -3.061 -13.301 1.00 96.25 90 PHE A CA 1
ATOM 696 C C . PHE A 1 90 ? 0.788 -2.948 -13.104 1.00 96.25 90 PHE A C 1
ATOM 698 O O . PHE A 1 90 ? 0.208 -3.693 -12.319 1.00 96.25 90 PHE A O 1
ATOM 705 N N . LYS A 1 91 ? 0.124 -2.065 -13.853 1.00 95.94 91 LYS A N 1
ATOM 706 C CA . LYS A 1 91 ? -1.320 -1.878 -13.753 1.00 95.94 91 LYS A CA 1
ATOM 707 C C . LYS A 1 91 ? -2.080 -3.149 -14.096 1.00 95.94 91 LYS A C 1
ATOM 709 O O . LYS A 1 91 ? -2.895 -3.614 -13.309 1.00 95.94 91 LYS A O 1
ATOM 714 N N . ALA A 1 92 ? -1.789 -3.744 -15.245 1.00 96.25 92 ALA A N 1
ATOM 715 C CA . ALA A 1 92 ? -2.529 -4.912 -15.693 1.00 96.25 92 ALA A CA 1
ATOM 716 C C . ALA A 1 92 ? -2.162 -6.196 -14.944 1.00 96.25 92 ALA A C 1
ATOM 718 O O . ALA A 1 92 ? -3.039 -7.020 -14.713 1.00 96.25 92 ALA A O 1
ATOM 719 N N . GLU A 1 93 ? -0.892 -6.377 -14.582 1.00 96.56 93 GLU A N 1
ATOM 720 C CA . GLU A 1 93 ? -0.418 -7.609 -13.947 1.00 96.56 93 GLU A CA 1
ATOM 721 C C . GLU A 1 93 ? -0.544 -7.597 -12.420 1.00 96.56 93 GLU A C 1
ATOM 723 O O . GLU A 1 93 ? -0.595 -8.668 -11.808 1.00 96.56 93 GLU A O 1
ATOM 728 N N . VAL A 1 94 ? -0.564 -6.408 -11.805 1.00 97.00 94 VAL A N 1
ATOM 729 C CA . VAL A 1 94 ? -0.521 -6.221 -10.348 1.00 97.00 94 VAL A CA 1
ATOM 730 C C . VAL A 1 94 ? -1.691 -5.370 -9.856 1.00 97.00 94 VAL A C 1
ATOM 732 O O . VAL A 1 94 ? -2.561 -5.898 -9.167 1.00 97.00 94 VAL A O 1
ATOM 735 N N . SER A 1 95 ? -1.736 -4.081 -10.216 1.00 96.69 95 SER A N 1
ATOM 736 C CA . SER A 1 95 ? -2.701 -3.109 -9.669 1.00 96.69 95 SER A CA 1
ATOM 737 C C . SER A 1 95 ? -4.146 -3.563 -9.839 1.00 96.69 95 SER A C 1
ATOM 739 O O . SER A 1 95 ? -4.861 -3.673 -8.854 1.00 96.69 95 SER A O 1
ATOM 741 N N . ASN A 1 96 ? -4.569 -3.904 -11.058 1.00 95.88 96 ASN A N 1
ATOM 742 C CA . ASN A 1 96 ? -5.959 -4.247 -11.364 1.00 95.88 96 ASN A CA 1
ATOM 743 C C . ASN A 1 96 ? -6.437 -5.483 -10.593 1.00 95.88 96 ASN A C 1
ATOM 745 O O . ASN A 1 96 ? -7.585 -5.534 -10.158 1.00 95.88 96 ASN A O 1
ATOM 749 N N . VAL A 1 97 ? -5.551 -6.465 -10.399 1.00 96.44 97 VAL A N 1
ATOM 750 C CA . VAL A 1 97 ? -5.850 -7.664 -9.604 1.00 96.44 97 VAL A CA 1
ATOM 751 C C . VAL A 1 97 ? -6.013 -7.293 -8.131 1.00 96.44 97 VAL A C 1
ATOM 753 O O . VAL A 1 97 ? -6.954 -7.739 -7.484 1.00 96.44 97 VAL A O 1
ATOM 756 N N . VAL A 1 98 ? -5.119 -6.451 -7.607 1.00 97.38 98 VAL A N 1
ATOM 757 C CA . VAL A 1 98 ? -5.176 -5.983 -6.217 1.00 97.38 98 VAL A CA 1
ATOM 758 C C . VAL A 1 98 ? -6.402 -5.101 -5.982 1.00 97.38 98 VAL A C 1
ATOM 760 O O . VAL A 1 98 ? -7.098 -5.297 -4.994 1.00 97.38 98 VAL A O 1
ATOM 763 N N . LEU A 1 99 ? -6.707 -4.171 -6.887 1.00 96.94 99 LEU A N 1
ATOM 764 C CA . LEU A 1 99 ? -7.836 -3.245 -6.793 1.00 96.94 99 LEU A CA 1
ATOM 765 C C . LEU A 1 99 ? -9.195 -3.943 -6.849 1.00 96.94 99 LEU A C 1
ATOM 767 O O . LEU A 1 99 ? -10.145 -3.420 -6.277 1.00 96.94 99 LEU A O 1
ATOM 771 N N . ALA A 1 100 ? -9.294 -5.139 -7.439 1.00 96.31 100 ALA A N 1
ATOM 772 C CA . ALA A 1 100 ? -10.514 -5.945 -7.364 1.00 96.31 100 ALA A CA 1
ATOM 773 C C . ALA A 1 100 ? -10.936 -6.226 -5.905 1.00 96.31 100 ALA A C 1
ATOM 775 O O . ALA A 1 100 ? -12.130 -6.243 -5.602 1.00 96.31 100 ALA A O 1
ATOM 776 N N . ALA A 1 101 ? -9.966 -6.346 -4.988 1.00 96.25 101 ALA A N 1
ATOM 777 C CA . ALA A 1 101 ? -10.198 -6.520 -3.552 1.00 96.25 101 ALA A CA 1
ATOM 778 C C . ALA A 1 101 ? -10.859 -5.300 -2.894 1.00 96.25 101 ALA A C 1
ATOM 780 O O . ALA A 1 101 ? -11.522 -5.423 -1.870 1.00 96.25 101 ALA A O 1
ATOM 781 N N . TRP A 1 102 ? -10.659 -4.123 -3.482 1.00 95.81 102 TRP A N 1
ATOM 782 C CA . TRP A 1 102 ? -11.026 -2.816 -2.945 1.00 95.81 102 TRP A CA 1
ATOM 783 C C . TRP A 1 102 ? -12.165 -2.180 -3.736 1.00 95.81 102 TRP A C 1
ATOM 785 O O . TRP A 1 102 ? -12.233 -0.966 -3.868 1.00 95.81 102 TRP A O 1
ATOM 795 N N . THR A 1 103 ? -13.030 -2.990 -4.339 1.00 90.94 103 THR A N 1
ATOM 796 C CA . THR A 1 103 ? -14.182 -2.490 -5.102 1.00 90.94 103 THR A CA 1
ATOM 797 C C . THR A 1 103 ? -15.350 -2.105 -4.199 1.00 90.94 103 THR A C 1
ATOM 799 O O . THR A 1 103 ? -16.093 -1.195 -4.551 1.00 90.94 103 THR A O 1
ATOM 802 N N . GLY A 1 104 ? -15.487 -2.764 -3.042 1.00 87.12 104 GLY A N 1
ATOM 803 C CA . GLY A 1 104 ? -16.575 -2.515 -2.089 1.00 87.12 104 GLY A CA 1
ATOM 804 C C . GLY A 1 104 ? -16.175 -2.479 -0.612 1.00 87.12 104 GLY A C 1
ATOM 805 O O . GLY A 1 104 ? -17.038 -2.237 0.221 1.00 87.12 104 GLY A O 1
ATOM 806 N N . PHE A 1 105 ? -14.900 -2.702 -0.257 1.00 91.75 105 PHE A N 1
ATOM 807 C CA . PHE A 1 105 ? -14.499 -2.907 1.148 1.00 91.75 105 PHE A CA 1
ATOM 808 C C . PHE A 1 105 ? -13.187 -2.210 1.563 1.00 91.75 105 PHE A C 1
ATOM 810 O O . PHE A 1 105 ? -12.209 -2.890 1.884 1.00 91.75 105 PHE A O 1
ATOM 817 N N . PRO A 1 106 ? -13.129 -0.870 1.631 1.00 92.44 106 PRO A N 1
ATOM 818 C CA . PRO A 1 106 ? -13.948 0.119 0.923 1.00 92.44 106 PRO A CA 1
ATOM 819 C C . PRO A 1 106 ? -13.448 0.316 -0.520 1.00 92.44 106 PRO A C 1
ATOM 821 O O . PRO A 1 106 ? -12.483 -0.326 -0.947 1.00 92.44 106 PRO A O 1
ATOM 824 N N . THR A 1 107 ? -14.067 1.241 -1.256 1.00 93.25 107 THR A N 1
ATOM 825 C CA . THR A 1 107 ? -13.647 1.602 -2.614 1.00 93.25 107 THR A CA 1
ATOM 826 C C . THR A 1 107 ? -12.303 2.334 -2.625 1.00 93.25 107 THR A C 1
ATOM 828 O O . THR A 1 107 ? -12.168 3.426 -2.069 1.00 93.25 107 THR A O 1
ATOM 831 N N . VAL A 1 108 ? -11.313 1.766 -3.317 1.00 95.75 108 VAL A N 1
ATOM 832 C CA . VAL A 1 108 ? -10.025 2.419 -3.598 1.00 95.75 108 VAL A CA 1
ATOM 833 C C . VAL A 1 108 ? -9.905 2.694 -5.088 1.00 95.75 108 VAL A C 1
ATOM 835 O O . VAL A 1 108 ? -10.145 1.824 -5.923 1.00 95.75 108 VAL A O 1
ATOM 838 N N . THR A 1 109 ? -9.497 3.914 -5.424 1.00 94.81 109 THR A N 1
ATOM 839 C CA . THR A 1 109 ? -9.315 4.356 -6.808 1.00 94.81 109 THR A CA 1
ATOM 840 C C . THR A 1 109 ? -7.853 4.647 -7.108 1.00 94.81 109 THR A C 1
ATOM 842 O O . THR A 1 109 ? -7.087 5.071 -6.244 1.00 94.81 109 THR A O 1
ATOM 845 N N . GLU A 1 110 ? -7.456 4.414 -8.356 1.00 95.38 110 GLU A N 1
ATOM 846 C CA . GLU A 1 110 ? -6.154 4.824 -8.869 1.00 95.38 110 GLU A CA 1
ATOM 847 C C . GLU A 1 110 ? -6.286 6.187 -9.567 1.00 95.38 110 GLU A C 1
ATOM 849 O O . GLU A 1 110 ? -7.042 6.335 -10.528 1.00 95.38 110 GLU A O 1
ATOM 854 N N . ALA A 1 111 ? -5.516 7.178 -9.122 1.00 92.81 111 ALA A N 1
ATOM 855 C CA . ALA A 1 111 ? -5.434 8.501 -9.727 1.00 92.81 111 ALA A CA 1
ATOM 856 C C . ALA A 1 111 ? -4.028 8.738 -10.291 1.00 92.81 111 ALA A C 1
ATOM 858 O O . ALA A 1 111 ? -3.027 8.583 -9.596 1.00 92.81 111 ALA A O 1
ATOM 859 N N . SER A 1 112 ? -3.930 9.127 -11.563 1.00 89.81 112 SER A N 1
ATOM 860 C CA . SER A 1 112 ? -2.655 9.515 -12.177 1.00 89.81 112 SER A CA 1
ATOM 861 C C . SER A 1 112 ? -2.548 11.034 -12.237 1.00 89.81 112 SER A C 1
ATOM 863 O O . SER A 1 112 ? -3.429 11.707 -12.767 1.00 89.81 112 SER A O 1
ATOM 865 N N . TYR A 1 113 ? -1.451 11.568 -11.711 1.00 86.06 113 TYR A N 1
ATOM 866 C CA . TYR A 1 113 ? -1.175 12.996 -11.654 1.00 86.06 113 TYR A CA 1
ATOM 867 C C . TYR A 1 113 ? 0.065 13.318 -12.483 1.00 86.06 113 TYR A C 1
ATOM 869 O O . TYR A 1 113 ? 1.101 12.661 -12.362 1.00 86.06 113 TYR A O 1
ATOM 877 N N . THR A 1 114 ? -0.022 14.372 -13.289 1.00 78.81 114 THR A N 1
ATOM 878 C CA . THR A 1 114 ? 1.102 14.879 -14.081 1.00 78.81 114 THR A CA 1
ATOM 879 C C . THR A 1 114 ? 1.405 16.306 -13.661 1.00 78.81 114 THR A C 1
ATOM 881 O O . THR A 1 114 ? 0.562 17.195 -13.770 1.00 78.81 114 THR A O 1
ATOM 884 N N . GLU A 1 115 ? 2.625 16.539 -13.184 1.00 69.69 115 GLU A N 1
ATOM 885 C CA . GLU A 1 115 ? 3.081 17.886 -12.852 1.00 69.69 115 GLU A CA 1
ATOM 886 C C . GLU A 1 115 ? 3.705 18.545 -14.084 1.00 69.69 115 GLU A C 1
ATOM 888 O O . GLU A 1 115 ? 4.750 18.120 -14.572 1.00 69.69 115 GLU A O 1
ATOM 893 N N . LEU A 1 116 ? 3.061 19.605 -14.578 1.00 57.44 116 LEU A N 1
ATOM 894 C CA . LEU A 1 116 ? 3.515 20.392 -15.734 1.00 57.44 116 LEU A CA 1
ATOM 895 C C . LEU A 1 116 ? 4.576 21.452 -15.370 1.00 57.44 116 LEU A C 1
ATOM 897 O O . LEU A 1 116 ? 5.044 22.182 -16.238 1.00 57.44 116 LEU A O 1
ATOM 901 N N . SER A 1 117 ? 4.942 21.579 -14.090 1.00 48.75 117 SER A N 1
ATOM 902 C CA . SER A 1 117 ? 5.808 22.657 -13.585 1.00 48.75 117 SER A CA 1
ATOM 903 C C . SER A 1 117 ? 7.310 22.428 -13.786 1.00 48.75 117 SER A C 1
ATOM 905 O O . SER A 1 117 ? 8.105 23.332 -13.529 1.00 48.75 117 SER A O 1
ATOM 907 N N . SER A 1 118 ? 7.721 21.241 -14.231 1.00 48.16 118 SER A N 1
ATOM 908 C CA . SER A 1 118 ? 9.098 20.940 -14.633 1.00 48.16 118 SER A CA 1
ATOM 909 C C . SER A 1 118 ? 9.205 20.892 -16.159 1.00 48.16 118 SER A C 1
ATOM 911 O O . SER A 1 118 ? 8.293 20.433 -16.836 1.00 48.16 118 SER A O 1
ATOM 913 N N . HIS A 1 119 ? 10.349 21.310 -16.720 1.00 44.31 119 HIS A N 1
ATOM 914 C CA . HIS A 1 119 ? 10.645 21.196 -18.163 1.00 44.31 119 HIS A CA 1
ATOM 915 C C . HIS A 1 119 ? 10.551 19.750 -18.703 1.00 44.31 119 HIS A C 1
ATOM 917 O O . HIS A 1 119 ? 10.573 19.536 -19.911 1.00 44.31 119 HIS A O 1
ATOM 923 N N . THR A 1 120 ? 10.427 18.773 -17.801 1.00 48.12 120 THR A N 1
ATOM 924 C CA . THR A 1 120 ? 10.057 17.380 -18.052 1.00 48.12 120 THR A CA 1
ATOM 925 C C . THR A 1 120 ? 8.856 17.024 -17.169 1.00 48.12 120 THR A C 1
ATOM 927 O O . THR A 1 120 ? 9.002 17.109 -15.946 1.00 48.12 120 THR A O 1
ATOM 930 N N . PRO A 1 121 ? 7.691 16.642 -17.716 1.00 55.16 121 PRO A N 1
ATOM 931 C CA . PRO A 1 121 ? 6.548 16.247 -16.900 1.00 55.16 121 PRO A CA 1
ATOM 932 C C . PRO A 1 121 ? 6.889 14.988 -16.095 1.00 55.16 121 PRO A C 1
ATOM 934 O O . PRO A 1 121 ? 7.280 13.971 -16.667 1.00 55.16 121 PRO A O 1
ATOM 937 N N . THR A 1 122 ? 6.745 15.053 -14.771 1.00 67.88 122 THR A N 1
ATOM 938 C CA . THR A 1 122 ? 6.859 13.866 -13.915 1.00 67.88 122 THR A CA 1
ATOM 939 C C . THR A 1 122 ? 5.458 13.376 -13.587 1.00 67.88 122 THR A C 1
ATOM 941 O O . THR A 1 122 ? 4.685 14.073 -12.923 1.00 67.88 122 THR A O 1
ATOM 944 N N . SER A 1 123 ? 5.136 12.175 -14.061 1.00 80.62 123 SER A N 1
ATOM 945 C CA . SER A 1 123 ? 3.887 11.494 -13.728 1.00 80.62 123 SER A CA 1
ATOM 946 C C . SER A 1 123 ? 4.078 10.597 -12.511 1.00 80.62 123 SER A C 1
ATOM 948 O O . SER A 1 123 ? 5.082 9.890 -12.395 1.00 80.62 123 SER A O 1
ATOM 950 N N . HIS A 1 124 ? 3.105 10.628 -11.613 1.00 89.06 124 HIS A N 1
ATOM 951 C CA . HIS A 1 124 ? 3.019 9.753 -10.452 1.00 89.06 124 HIS A CA 1
ATOM 952 C C . HIS A 1 124 ? 1.581 9.263 -10.290 1.00 89.06 124 HIS A C 1
ATOM 954 O O . HIS A 1 124 ? 0.648 9.834 -10.858 1.00 89.06 124 HIS A O 1
ATOM 960 N N . THR A 1 125 ? 1.408 8.192 -9.530 1.00 94.50 125 THR A N 1
ATOM 961 C CA . THR A 1 125 ? 0.107 7.554 -9.329 1.00 94.50 125 THR A CA 1
ATOM 962 C C . THR A 1 125 ? -0.202 7.499 -7.843 1.00 94.50 125 THR A C 1
ATOM 964 O O . THR A 1 125 ? 0.655 7.116 -7.060 1.00 94.50 125 THR A O 1
ATOM 967 N N . ALA A 1 126 ? -1.407 7.876 -7.441 1.00 96.25 126 ALA A N 1
ATOM 968 C CA . ALA A 1 126 ? -1.899 7.696 -6.086 1.00 96.25 126 ALA A CA 1
ATOM 969 C C . ALA A 1 126 ? -2.983 6.623 -6.070 1.00 96.25 126 ALA A C 1
ATOM 971 O O . ALA A 1 126 ? -3.828 6.573 -6.959 1.00 96.25 126 ALA A O 1
ATOM 972 N N . TYR A 1 127 ? -2.959 5.795 -5.038 1.00 97.81 127 TYR A N 1
ATOM 973 C CA . TYR A 1 127 ? -4.051 4.900 -4.687 1.00 97.81 127 TYR A CA 1
ATOM 974 C C . TYR A 1 127 ? -4.787 5.544 -3.527 1.00 97.81 127 TYR A C 1
ATOM 976 O O . TYR A 1 127 ? -4.185 5.772 -2.480 1.00 97.81 127 TYR A O 1
ATOM 984 N N . GLU A 1 128 ? -6.047 5.901 -3.729 1.00 97.00 128 GLU A N 1
ATOM 985 C CA . GLU A 1 128 ? -6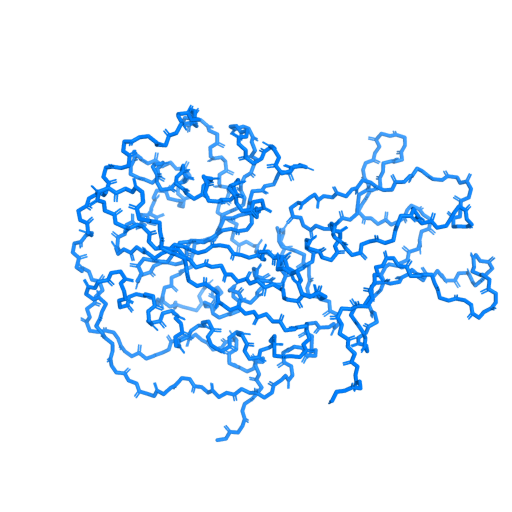.793 6.793 -2.846 1.00 97.00 128 GLU A CA 1
ATOM 986 C C . GLU A 1 128 ? -8.076 6.114 -2.373 1.00 97.00 128 GLU A C 1
ATOM 988 O O . GLU A 1 128 ? -8.834 5.568 -3.176 1.00 97.00 128 GLU A O 1
ATOM 993 N N . LEU A 1 129 ? -8.321 6.169 -1.065 1.00 95.19 129 LEU A N 1
ATOM 994 C CA . LEU A 1 129 ? -9.618 5.857 -0.481 1.00 95.19 129 LEU A CA 1
ATOM 995 C C . LEU A 1 129 ? -10.569 7.016 -0.773 1.00 95.19 129 LEU A C 1
ATOM 997 O O . LEU A 1 129 ? -10.253 8.155 -0.420 1.00 95.19 129 LEU A O 1
ATOM 1001 N N . ASP A 1 130 ? -11.718 6.719 -1.374 1.00 89.19 130 ASP A N 1
ATOM 1002 C CA . ASP A 1 130 ? -12.816 7.676 -1.500 1.00 89.19 130 ASP A CA 1
ATOM 1003 C C . ASP A 1 130 ? -13.793 7.473 -0.340 1.00 89.19 130 ASP A C 1
ATOM 1005 O O . ASP A 1 130 ? -14.340 6.386 -0.156 1.00 89.19 130 ASP A O 1
ATOM 1009 N N . TYR A 1 131 ? -13.978 8.508 0.474 1.00 88.81 131 TYR A N 1
ATOM 1010 C CA . TYR A 1 131 ? -14.927 8.484 1.576 1.00 88.81 131 TYR A CA 1
ATOM 1011 C C . TYR A 1 131 ? -15.547 9.866 1.762 1.00 88.81 131 TYR A C 1
ATOM 1013 O O . TYR A 1 131 ? -14.841 10.856 1.953 1.00 88.81 131 TYR A O 1
ATOM 1021 N N . GLN A 1 132 ? -16.881 9.939 1.717 1.00 85.12 132 GLN A N 1
ATOM 1022 C CA . GLN A 1 132 ? -17.651 11.183 1.877 1.00 85.12 132 GLN A CA 1
ATOM 1023 C C . GLN A 1 132 ? -17.167 12.336 0.970 1.00 85.12 132 GLN A C 1
ATOM 1025 O O . GLN A 1 132 ? -17.061 13.483 1.406 1.00 85.12 132 GLN A O 1
ATOM 1030 N N . ASN A 1 133 ? -16.881 12.041 -0.306 1.00 83.81 133 ASN A N 1
ATOM 1031 C CA . ASN A 1 133 ? -16.338 12.985 -1.297 1.00 83.81 133 ASN A CA 1
ATOM 1032 C C . ASN A 1 133 ? -14.952 13.556 -0.943 1.00 83.81 133 ASN A C 1
ATOM 1034 O O . ASN A 1 133 ? -14.537 14.579 -1.497 1.00 83.81 133 ASN A O 1
ATOM 1038 N N . GLN A 1 134 ? -14.230 12.923 -0.020 1.00 89.44 134 GLN A N 1
ATOM 1039 C CA . GLN A 1 134 ? -12.842 13.230 0.290 1.00 89.44 134 GLN A CA 1
ATOM 1040 C C . GLN A 1 134 ? -11.951 12.071 -0.136 1.00 89.44 134 GLN A C 1
ATOM 1042 O O . GLN A 1 134 ? -12.316 10.903 -0.017 1.00 89.44 134 GLN A O 1
ATOM 1047 N N . ARG A 1 135 ? -10.756 12.413 -0.623 1.00 91.62 135 ARG A N 1
ATOM 1048 C CA . ARG A 1 135 ? -9.767 11.436 -1.068 1.00 91.62 135 ARG A CA 1
ATOM 1049 C C . ARG A 1 135 ? -8.607 11.376 -0.100 1.00 91.62 135 ARG A C 1
ATOM 1051 O O . ARG A 1 135 ? -7.953 12.387 0.157 1.00 91.62 135 ARG A O 1
ATOM 1058 N N . PHE A 1 136 ? -8.336 10.177 0.396 1.00 94.88 136 PHE A N 1
ATOM 1059 C CA . PHE A 1 136 ? -7.252 9.921 1.332 1.00 94.88 136 PHE A CA 1
ATOM 1060 C C . PHE A 1 136 ? -6.190 9.057 0.642 1.00 94.88 136 PHE A C 1
ATOM 1062 O O . PHE A 1 136 ? -6.460 7.894 0.332 1.00 94.88 136 PHE A O 1
ATOM 1069 N N . PRO A 1 137 ? -4.986 9.591 0.369 1.00 96.31 137 PRO A N 1
ATOM 1070 C CA . PRO A 1 137 ? -3.960 8.864 -0.371 1.00 96.31 137 PRO A CA 1
ATOM 1071 C C . PRO A 1 137 ? -3.402 7.729 0.475 1.00 96.31 137 PRO A C 1
ATOM 1073 O O . PRO A 1 137 ? -2.731 7.985 1.463 1.00 96.31 137 PRO A O 1
ATOM 1076 N N . LEU A 1 138 ? -3.639 6.479 0.095 1.00 97.69 138 LEU A N 1
ATOM 1077 C CA . LEU A 1 138 ? -3.153 5.295 0.800 1.00 97.69 138 LEU A CA 1
ATOM 1078 C C . LEU A 1 138 ? -1.689 5.013 0.468 1.00 97.69 138 LEU A C 1
ATOM 1080 O O . LEU A 1 138 ? -0.889 4.781 1.373 1.00 97.69 138 LEU A O 1
ATOM 1084 N N . VAL A 1 139 ? -1.353 5.054 -0.825 1.00 98.00 139 VAL A N 1
ATOM 1085 C CA . VAL A 1 139 ? -0.027 4.738 -1.369 1.00 98.00 139 VAL A CA 1
ATOM 1086 C C . VAL A 1 139 ? 0.271 5.641 -2.570 1.00 98.00 139 VAL A C 1
ATOM 1088 O O . VAL A 1 139 ? -0.586 5.808 -3.437 1.00 98.00 139 VAL A O 1
ATOM 1091 N N . ILE A 1 140 ? 1.494 6.177 -2.670 1.00 97.31 140 ILE A N 1
ATOM 1092 C CA . ILE A 1 140 ? 1.956 6.947 -3.843 1.00 97.31 140 ILE A CA 1
ATOM 1093 C C . ILE A 1 140 ? 3.044 6.188 -4.607 1.00 97.31 140 ILE A C 1
ATOM 1095 O O . ILE A 1 140 ? 4.023 5.732 -4.026 1.00 97.31 140 ILE A O 1
ATOM 1099 N N . GLY A 1 141 ? 2.894 6.083 -5.921 1.00 95.06 141 GLY A N 1
ATOM 1100 C CA . GLY A 1 141 ? 3.759 5.349 -6.831 1.00 95.06 141 GLY A CA 1
ATOM 1101 C C . GLY A 1 141 ? 4.481 6.221 -7.844 1.00 95.06 141 GLY A C 1
ATOM 1102 O O . GLY A 1 141 ? 3.912 7.166 -8.396 1.00 95.06 141 GLY A O 1
ATOM 1103 N N . LEU A 1 142 ? 5.722 5.843 -8.140 1.00 93.50 142 LEU A N 1
ATOM 1104 C CA . LEU A 1 142 ? 6.500 6.358 -9.260 1.00 93.50 142 LEU A CA 1
ATOM 1105 C C . LEU A 1 142 ? 6.849 5.251 -10.249 1.00 93.50 142 LEU A C 1
ATOM 1107 O O . LEU A 1 142 ? 7.268 4.158 -9.871 1.00 93.50 142 LEU A O 1
ATOM 1111 N N . TRP A 1 143 ? 6.747 5.594 -11.530 1.00 92.12 143 TRP A N 1
ATOM 1112 C CA . TRP A 1 143 ? 7.148 4.734 -12.637 1.00 92.12 143 TRP A CA 1
ATOM 1113 C C . TRP A 1 143 ? 8.502 5.189 -13.155 1.00 92.12 143 TRP A C 1
ATOM 1115 O O . TRP A 1 143 ? 8.706 6.368 -13.475 1.00 92.12 143 TRP A O 1
ATOM 1125 N N . ARG A 1 144 ? 9.455 4.267 -13.194 1.00 90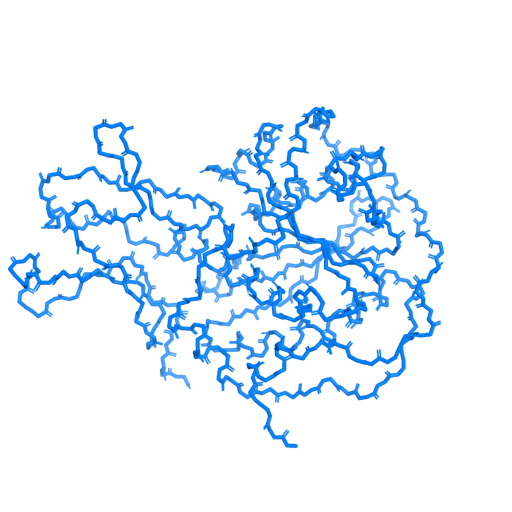.38 144 ARG A N 1
ATOM 1126 C CA . ARG A 1 144 ? 10.811 4.503 -13.692 1.00 90.38 144 ARG A CA 1
ATOM 1127 C C . ARG A 1 144 ? 11.206 3.349 -14.611 1.00 90.38 144 ARG A C 1
ATOM 1129 O O . ARG A 1 144 ? 10.419 2.435 -14.823 1.00 90.38 144 ARG A O 1
ATOM 1136 N N . ARG A 1 145 ? 12.400 3.409 -15.199 1.00 89.19 145 ARG A N 1
ATOM 1137 C CA . ARG A 1 145 ? 12.919 2.342 -16.065 1.00 89.19 145 ARG A CA 1
ATOM 1138 C C . ARG A 1 145 ? 14.331 1.963 -15.641 1.00 89.19 145 ARG A C 1
ATOM 1140 O O . ARG A 1 145 ? 15.232 2.786 -15.789 1.00 89.19 145 ARG A O 1
ATOM 1147 N N . ASN A 1 146 ? 14.505 0.740 -15.137 1.00 89.00 146 ASN A N 1
ATOM 1148 C CA . ASN A 1 146 ? 15.793 0.115 -14.815 1.00 89.00 146 ASN A CA 1
ATOM 1149 C C . ASN A 1 146 ? 16.738 1.030 -14.003 1.00 89.00 146 ASN A C 1
ATOM 1151 O O . ASN A 1 146 ? 17.921 1.203 -14.322 1.00 89.00 146 ASN A O 1
ATOM 1155 N N . ILE A 1 147 ? 16.187 1.699 -12.987 1.00 91.94 147 ILE A N 1
ATOM 1156 C CA . ILE A 1 147 ? 16.945 2.633 -12.148 1.00 91.94 147 ILE A CA 1
ATOM 1157 C C . ILE A 1 147 ? 17.355 2.020 -10.816 1.00 91.94 147 ILE A C 1
ATOM 1159 O O . ILE A 1 147 ? 18.280 2.539 -10.196 1.00 91.94 147 ILE A O 1
ATOM 1163 N N . ILE A 1 148 ? 16.672 0.978 -10.346 1.00 92.12 148 ILE A N 1
ATOM 1164 C CA . ILE A 1 148 ? 16.871 0.398 -9.022 1.00 92.12 148 ILE A CA 1
ATOM 1165 C C . ILE A 1 148 ? 18.106 -0.504 -9.074 1.00 92.12 148 ILE A C 1
ATOM 1167 O O . ILE A 1 148 ? 18.273 -1.333 -9.965 1.00 92.12 148 ILE A O 1
ATOM 1171 N N . ARG A 1 149 ? 19.023 -0.321 -8.119 1.00 91.50 149 ARG A N 1
ATOM 1172 C CA . ARG A 1 149 ? 20.256 -1.116 -8.013 1.00 91.50 149 ARG A CA 1
ATOM 1173 C C . ARG A 1 149 ? 20.169 -2.043 -6.813 1.00 91.50 149 ARG A C 1
ATOM 1175 O O . ARG A 1 149 ? 20.476 -1.626 -5.699 1.00 91.50 149 ARG A O 1
ATOM 1182 N N . GLN A 1 150 ? 19.751 -3.286 -7.049 1.00 88.75 150 GLN A N 1
ATOM 1183 C CA . GLN A 1 150 ? 19.508 -4.289 -6.006 1.00 88.75 150 GLN A CA 1
ATOM 1184 C C . GLN A 1 150 ? 20.652 -4.378 -4.982 1.00 88.75 150 GLN A C 1
ATOM 1186 O O . GLN A 1 150 ? 20.407 -4.278 -3.779 1.00 88.75 150 GLN A O 1
ATOM 1191 N N . ASP A 1 151 ? 21.897 -4.490 -5.449 1.00 87.56 151 ASP A N 1
ATOM 1192 C CA . ASP A 1 151 ? 23.068 -4.649 -4.579 1.00 87.56 151 ASP A CA 1
ATOM 1193 C C . ASP A 1 151 ? 23.284 -3.473 -3.619 1.00 87.56 151 ASP A C 1
ATOM 1195 O O . ASP A 1 151 ? 23.836 -3.651 -2.534 1.00 87.56 151 ASP A O 1
ATOM 1199 N N . GLU A 1 152 ? 22.903 -2.254 -4.004 1.00 88.56 152 GLU A N 1
ATOM 1200 C CA . GLU A 1 152 ? 23.033 -1.072 -3.145 1.00 88.56 152 GLU A CA 1
ATOM 1201 C C . GLU A 1 152 ? 21.993 -1.096 -2.020 1.00 88.56 152 GLU A C 1
ATOM 1203 O O . GLU A 1 152 ? 22.334 -0.863 -0.858 1.00 88.56 152 GLU A O 1
ATOM 1208 N N . TRP A 1 153 ? 20.747 -1.449 -2.350 1.00 86.62 153 TRP A N 1
ATOM 1209 C CA . TRP A 1 153 ? 19.652 -1.556 -1.385 1.00 86.62 153 TRP A CA 1
ATOM 1210 C C . TRP A 1 153 ? 19.874 -2.689 -0.386 1.00 86.62 153 TRP A C 1
ATOM 1212 O O . TRP A 1 153 ? 19.763 -2.462 0.815 1.00 86.62 153 TRP A O 1
ATOM 1222 N N . ILE A 1 154 ? 20.258 -3.881 -0.855 1.00 82.75 154 ILE A N 1
ATOM 1223 C CA . ILE A 1 154 ? 20.509 -5.042 0.015 1.00 82.75 154 ILE A CA 1
ATOM 1224 C C . ILE A 1 154 ? 21.683 -4.790 0.962 1.00 82.75 154 ILE A C 1
ATOM 1226 O O . ILE A 1 154 ? 21.609 -5.138 2.138 1.00 82.75 154 ILE A O 1
ATOM 1230 N N . ARG A 1 155 ? 22.757 -4.152 0.479 1.00 80.94 155 ARG A N 1
ATOM 1231 C CA . ARG A 1 155 ? 23.910 -3.808 1.326 1.00 80.94 155 ARG A CA 1
ATOM 1232 C C . ARG A 1 155 ? 23.643 -2.631 2.266 1.00 80.94 155 ARG A C 1
ATOM 1234 O O . ARG A 1 155 ? 24.469 -2.375 3.136 1.00 80.94 155 ARG A O 1
ATOM 1241 N N . GLY A 1 156 ? 22.548 -1.892 2.074 1.00 78.50 156 GLY A N 1
ATOM 1242 C CA . GLY A 1 156 ? 22.267 -0.654 2.805 1.00 78.50 156 GLY A CA 1
ATOM 1243 C C . GLY A 1 156 ? 23.263 0.472 2.502 1.00 78.50 156 GLY A C 1
ATOM 1244 O O . GLY A 1 156 ? 23.401 1.399 3.293 1.00 78.50 156 GLY A O 1
ATOM 1245 N N . SER A 1 157 ? 23.979 0.399 1.374 1.00 84.44 157 SER A N 1
ATOM 1246 C CA . SER A 1 157 ? 24.972 1.393 0.958 1.00 84.44 157 SER A CA 1
ATOM 1247 C C . SER A 1 157 ? 24.555 1.978 -0.385 1.00 84.44 157 SER A C 1
ATOM 1249 O O . SER A 1 157 ? 24.873 1.445 -1.449 1.00 84.44 157 SER A O 1
ATOM 1251 N N . LEU A 1 158 ? 23.773 3.057 -0.311 1.00 86.06 158 LEU A N 1
ATOM 1252 C CA . LEU A 1 158 ? 23.180 3.715 -1.470 1.00 86.06 158 LEU A CA 1
ATOM 1253 C C . LEU A 1 158 ? 24.161 4.707 -2.100 1.00 86.06 158 LEU A C 1
ATOM 1255 O O . LEU A 1 158 ? 24.598 5.668 -1.466 1.00 86.06 158 LEU A O 1
ATOM 1259 N N . GLY A 1 159 ? 24.455 4.516 -3.381 1.00 87.06 159 GLY A N 1
ATOM 1260 C CA . GLY A 1 159 ? 25.174 5.475 -4.202 1.00 87.06 159 GLY A CA 1
ATOM 1261 C C . GLY A 1 159 ? 24.324 6.702 -4.544 1.00 87.06 159 GLY A C 1
ATOM 1262 O O . GLY A 1 159 ? 23.120 6.781 -4.289 1.00 87.06 159 GLY A O 1
ATOM 1263 N N . ASN A 1 160 ? 24.950 7.684 -5.198 1.00 88.62 160 ASN A N 1
ATOM 1264 C CA . ASN A 1 160 ? 24.326 8.976 -5.510 1.00 88.62 160 ASN A CA 1
ATOM 1265 C C . ASN A 1 160 ? 23.002 8.872 -6.288 1.00 88.62 160 ASN A C 1
ATOM 1267 O O . ASN A 1 160 ? 22.126 9.719 -6.116 1.00 88.62 160 ASN A O 1
ATOM 1271 N N . ALA A 1 161 ? 22.855 7.872 -7.160 1.00 88.25 161 ALA A N 1
ATOM 1272 C CA . ALA A 1 161 ? 21.635 7.675 -7.940 1.00 88.25 161 ALA A CA 1
ATOM 1273 C C . ALA A 1 161 ? 20.471 7.179 -7.066 1.00 88.25 161 ALA A C 1
ATOM 1275 O O . ALA A 1 161 ? 19.398 7.781 -7.095 1.00 88.25 161 ALA A O 1
ATOM 1276 N N . GLN A 1 162 ? 20.694 6.154 -6.236 1.00 89.44 162 GLN A N 1
ATOM 1277 C CA . GLN A 1 162 ? 19.664 5.636 -5.330 1.00 89.44 162 GLN A CA 1
ATOM 1278 C C . GLN A 1 162 ? 19.304 6.664 -4.252 1.00 89.44 162 GLN A C 1
ATOM 1280 O O . GLN A 1 162 ? 18.135 6.832 -3.930 1.00 89.44 162 GLN A O 1
ATOM 1285 N N . LEU A 1 163 ? 20.271 7.455 -3.773 1.00 87.56 163 LEU A N 1
ATOM 1286 C CA . LEU A 1 163 ? 19.993 8.561 -2.851 1.00 87.56 163 LEU A CA 1
ATOM 1287 C C . LEU A 1 163 ? 19.091 9.635 -3.464 1.00 87.56 163 LEU A C 1
ATOM 1289 O O . LEU A 1 163 ? 18.224 10.176 -2.777 1.00 87.56 163 LEU A O 1
ATOM 1293 N N . LYS A 1 164 ? 19.277 9.959 -4.750 1.00 88.44 164 LYS A N 1
ATOM 1294 C CA . LYS A 1 164 ? 18.373 10.871 -5.465 1.00 88.44 164 LYS A CA 1
ATOM 1295 C C . LYS A 1 164 ? 16.970 10.279 -5.578 1.00 88.44 164 LYS A C 1
ATOM 1297 O O . LYS A 1 164 ? 16.015 11.010 -5.335 1.00 88.44 164 LYS A O 1
ATOM 1302 N N . LEU A 1 165 ? 16.855 8.982 -5.870 1.00 90.31 165 LEU A N 1
ATOM 1303 C CA . LEU A 1 165 ? 15.572 8.278 -5.903 1.00 90.31 165 LEU A CA 1
ATOM 1304 C C . LEU A 1 165 ? 14.865 8.323 -4.538 1.00 90.31 165 LEU A C 1
ATOM 1306 O O . LEU A 1 165 ? 13.703 8.709 -4.467 1.00 90.31 165 LEU A O 1
ATOM 1310 N N . THR A 1 166 ? 15.563 8.022 -3.440 1.00 89.38 166 THR A N 1
ATOM 1311 C CA . THR A 1 166 ? 14.991 8.091 -2.084 1.00 89.38 166 THR A CA 1
ATOM 1312 C C . THR A 1 166 ? 14.539 9.507 -1.728 1.00 89.38 166 THR A C 1
ATOM 1314 O O . THR A 1 166 ? 13.471 9.688 -1.143 1.00 89.38 166 THR A O 1
ATOM 1317 N N . LYS A 1 167 ? 15.325 10.529 -2.097 1.00 89.25 167 LYS A N 1
ATOM 1318 C CA . LYS A 1 167 ? 14.955 11.941 -1.902 1.00 89.25 167 LYS A CA 1
ATOM 1319 C C . LYS A 1 167 ? 13.698 12.300 -2.682 1.00 89.25 167 LYS A C 1
ATOM 1321 O O . LYS A 1 167 ? 12.808 12.938 -2.129 1.00 89.25 167 LYS A O 1
ATOM 1326 N N . GLU A 1 168 ? 13.612 11.872 -3.935 1.00 90.31 168 GLU A N 1
ATOM 1327 C CA . GLU A 1 168 ? 12.434 12.082 -4.771 1.00 90.31 168 GLU A CA 1
ATOM 1328 C C . GLU A 1 168 ? 11.191 11.418 -4.160 1.00 90.31 168 GLU A C 1
ATOM 1330 O O . GLU A 1 168 ? 10.184 12.089 -3.940 1.00 90.31 168 GLU A O 1
ATOM 1335 N N . LEU A 1 169 ? 11.281 10.143 -3.778 1.00 92.56 169 LEU A N 1
ATOM 1336 C CA . LEU A 1 169 ? 10.191 9.412 -3.122 1.00 92.56 169 LEU A CA 1
ATOM 1337 C C . LEU A 1 169 ? 9.739 10.084 -1.815 1.00 92.56 169 LEU A C 1
ATOM 1339 O O . LEU A 1 169 ? 8.540 10.215 -1.568 1.00 92.56 169 LEU A O 1
ATOM 1343 N N . ARG A 1 170 ? 10.678 10.593 -1.008 1.00 93.00 170 ARG A N 1
ATOM 1344 C CA . ARG A 1 170 ? 10.371 11.349 0.218 1.00 93.00 170 ARG A CA 1
ATOM 1345 C C . ARG A 1 170 ? 9.640 12.663 -0.068 1.00 93.00 170 ARG A C 1
ATOM 1347 O O . ARG A 1 170 ? 8.757 13.047 0.700 1.00 93.00 170 ARG A O 1
ATOM 1354 N N . VAL A 1 171 ? 9.976 13.360 -1.158 1.00 91.44 171 VAL A N 1
ATOM 1355 C CA . VAL A 1 171 ? 9.264 14.584 -1.568 1.00 91.44 171 VAL A CA 1
ATOM 1356 C C . VAL A 1 171 ? 7.794 14.273 -1.834 1.00 91.44 171 VAL A C 1
ATOM 1358 O O . VAL A 1 171 ? 6.936 14.988 -1.313 1.00 91.44 171 VAL A O 1
ATOM 1361 N N . TYR A 1 172 ? 7.501 13.192 -2.561 1.00 91.88 172 TYR A N 1
ATOM 1362 C CA . TYR A 1 172 ? 6.127 12.747 -2.800 1.00 91.88 172 TYR A CA 1
ATOM 1363 C C . TYR A 1 172 ? 5.427 12.324 -1.506 1.00 91.88 172 TYR A C 1
ATOM 1365 O O . TYR A 1 172 ? 4.333 12.816 -1.231 1.00 91.88 172 TYR A O 1
ATOM 1373 N N . ALA A 1 173 ? 6.084 11.520 -0.664 1.00 94.38 173 ALA A N 1
ATOM 1374 C CA . ALA A 1 173 ? 5.540 11.107 0.631 1.00 94.38 173 ALA A CA 1
ATOM 1375 C C . ALA A 1 173 ? 5.113 12.312 1.483 1.00 94.38 173 ALA A C 1
ATOM 1377 O O . ALA A 1 173 ? 4.002 12.369 2.005 1.00 94.38 173 ALA A O 1
ATOM 1378 N N . ASN A 1 174 ? 5.972 13.330 1.575 1.00 93.94 174 ASN A N 1
ATOM 1379 C CA . ASN A 1 174 ? 5.662 14.542 2.321 1.00 93.94 174 ASN A CA 1
ATOM 1380 C C . ASN A 1 174 ? 4.580 15.398 1.638 1.00 93.94 174 ASN A C 1
ATOM 1382 O O . ASN A 1 174 ? 3.738 15.975 2.327 1.00 93.94 174 ASN A O 1
ATOM 1386 N N . LYS A 1 175 ? 4.629 15.543 0.306 1.00 92.06 175 LYS A N 1
ATOM 1387 C CA . LYS A 1 175 ? 3.677 16.367 -0.456 1.00 92.06 175 LYS A CA 1
ATOM 1388 C C . LYS A 1 175 ? 2.248 15.867 -0.268 1.00 92.06 175 LYS A C 1
ATOM 1390 O O . LYS A 1 175 ? 1.363 16.670 -0.002 1.00 92.06 175 LYS A O 1
ATOM 1395 N N . TYR A 1 176 ? 2.065 14.554 -0.363 1.00 93.25 176 TYR A N 1
ATOM 1396 C CA . TYR A 1 176 ? 0.765 13.899 -0.249 1.00 93.25 176 TYR A CA 1
ATOM 1397 C C . TYR A 1 176 ? 0.438 13.446 1.170 1.00 93.25 176 TYR A C 1
ATOM 1399 O O . TYR A 1 176 ? -0.610 12.847 1.375 1.00 93.25 176 TYR A O 1
ATOM 1407 N N . LYS A 1 177 ? 1.313 13.723 2.150 1.00 95.12 177 LYS A N 1
ATOM 1408 C CA . LYS A 1 177 ? 1.111 13.317 3.549 1.00 95.12 177 LYS A CA 1
ATOM 1409 C C . LYS A 1 177 ? 0.810 11.808 3.621 1.00 95.12 177 LYS A C 1
ATOM 1411 O O . LYS A 1 177 ? -0.132 11.365 4.269 1.00 95.12 177 LYS A O 1
ATOM 1416 N N . CYS A 1 178 ? 1.610 11.038 2.884 1.00 96.56 178 CYS A N 1
ATOM 1417 C CA . CYS A 1 178 ? 1.445 9.610 2.665 1.00 96.56 178 CYS A CA 1
ATOM 1418 C C . CYS A 1 178 ? 2.787 8.901 2.901 1.00 96.56 178 CYS A C 1
ATOM 1420 O O . CYS A 1 178 ? 3.628 8.868 2.000 1.00 96.56 178 CYS A O 1
ATOM 1422 N N . PRO A 1 179 ? 3.032 8.354 4.105 1.00 96.38 179 PRO A N 1
ATOM 1423 C CA . PRO A 1 179 ? 4.285 7.662 4.409 1.00 96.38 179 PRO A CA 1
ATOM 1424 C C . PRO A 1 179 ? 4.522 6.365 3.620 1.00 96.38 179 PRO A C 1
ATOM 1426 O O . PRO A 1 179 ? 5.657 5.898 3.598 1.00 96.38 179 PRO A O 1
ATOM 1429 N N . GLN A 1 180 ? 3.507 5.791 2.969 1.00 97.25 180 GLN A N 1
ATOM 1430 C CA . GLN A 1 180 ? 3.654 4.640 2.076 1.00 97.25 180 GLN A CA 1
ATOM 1431 C C . GLN A 1 180 ? 3.899 5.111 0.641 1.00 97.25 180 GLN A C 1
ATOM 1433 O O . GLN A 1 180 ? 3.015 5.692 0.004 1.00 97.25 180 GLN A O 1
ATOM 1438 N N . VAL A 1 181 ? 5.091 4.839 0.113 1.00 97.12 181 VAL A N 1
ATOM 1439 C CA . VAL A 1 181 ? 5.427 5.125 -1.285 1.00 97.12 181 VAL A CA 1
ATOM 1440 C C . VAL A 1 181 ? 6.094 3.939 -1.960 1.00 97.12 181 VAL A C 1
ATOM 1442 O O . VAL A 1 181 ? 6.729 3.119 -1.302 1.00 97.12 181 VAL A O 1
ATOM 1445 N N . PHE A 1 182 ? 5.987 3.859 -3.281 1.00 96.88 182 PHE A N 1
ATOM 1446 C CA . PHE A 1 182 ? 6.696 2.857 -4.062 1.00 96.88 182 PHE A CA 1
ATOM 1447 C C . PHE A 1 182 ? 7.309 3.413 -5.343 1.00 96.88 182 PHE A C 1
ATOM 1449 O O . PHE A 1 182 ? 6.903 4.449 -5.870 1.00 96.88 182 PHE A O 1
ATOM 1456 N N . CYS A 1 183 ? 8.285 2.679 -5.862 1.00 96.38 183 CYS A N 1
ATOM 1457 C CA . CYS A 1 183 ? 8.827 2.851 -7.198 1.00 96.38 183 CYS A CA 1
ATOM 1458 C C . CYS A 1 183 ? 8.856 1.490 -7.889 1.00 96.38 183 CYS A C 1
ATOM 1460 O O . CYS A 1 183 ? 9.356 0.524 -7.314 1.00 96.38 183 CYS A O 1
ATOM 1462 N N . PHE A 1 184 ? 8.344 1.418 -9.112 1.00 96.00 184 PHE A N 1
ATOM 1463 C CA . PHE A 1 184 ? 8.518 0.250 -9.966 1.00 96.00 184 PHE A CA 1
ATOM 1464 C C . PHE A 1 184 ? 9.298 0.650 -11.210 1.00 96.00 184 PHE A C 1
ATOM 1466 O O . PHE A 1 184 ? 8.954 1.636 -11.869 1.00 96.00 184 PHE A O 1
ATOM 1473 N N . ASP A 1 185 ? 10.351 -0.106 -11.521 1.00 93.62 185 ASP A N 1
ATOM 1474 C CA . ASP A 1 185 ? 11.260 0.226 -12.618 1.00 93.62 185 ASP A CA 1
ATOM 1475 C C . ASP A 1 185 ? 11.245 -0.762 -13.795 1.00 93.62 185 ASP A C 1
ATOM 1477 O O . ASP A 1 185 ? 12.105 -0.692 -14.675 1.00 93.62 185 ASP A O 1
ATOM 1481 N N . GLY A 1 186 ? 10.276 -1.681 -13.812 1.00 92.31 186 GLY A N 1
ATOM 1482 C CA . GLY A 1 186 ? 10.174 -2.748 -14.809 1.00 92.31 186 GLY A CA 1
ATOM 1483 C C . GLY A 1 186 ? 10.900 -4.036 -14.419 1.00 92.31 186 GLY A C 1
ATOM 1484 O O . GLY A 1 186 ? 10.637 -5.084 -15.013 1.00 92.31 186 GLY A O 1
ATOM 1485 N N . GLU A 1 187 ? 11.759 -4.004 -13.403 1.00 92.38 187 GLU A N 1
ATOM 1486 C CA . GLU A 1 187 ? 12.462 -5.183 -12.897 1.00 92.38 187 GLU A CA 1
ATOM 1487 C C . GLU A 1 187 ? 12.263 -5.373 -11.397 1.00 92.38 187 GLU A C 1
ATOM 1489 O O . GLU A 1 187 ? 12.056 -6.497 -10.948 1.00 92.38 187 GLU A O 1
ATOM 1494 N N . TRP A 1 188 ? 12.250 -4.287 -10.633 1.00 92.88 188 TRP A N 1
ATOM 1495 C CA . TRP A 1 188 ? 12.123 -4.299 -9.187 1.00 92.88 188 TRP A CA 1
ATOM 1496 C C . TRP A 1 188 ? 10.975 -3.403 -8.735 1.00 92.88 188 TRP A C 1
ATOM 1498 O O . TRP A 1 188 ? 10.780 -2.293 -9.233 1.00 92.88 188 TRP A O 1
ATOM 1508 N N . LEU A 1 189 ? 10.226 -3.883 -7.746 1.00 94.62 189 LEU A N 1
ATOM 1509 C CA . LEU A 1 189 ? 9.316 -3.080 -6.944 1.00 94.62 189 LEU A CA 1
ATOM 1510 C C . LEU A 1 189 ? 10.019 -2.712 -5.639 1.00 94.62 189 LEU A C 1
ATOM 1512 O O . LEU A 1 189 ? 10.324 -3.576 -4.817 1.00 94.62 189 LEU A O 1
ATOM 1516 N N . LEU A 1 190 ? 10.257 -1.419 -5.457 1.00 94.94 190 LEU A N 1
ATOM 1517 C CA . LEU A 1 190 ? 10.750 -0.828 -4.222 1.00 94.94 190 LEU A CA 1
ATOM 1518 C C . LEU A 1 190 ? 9.565 -0.257 -3.442 1.00 94.94 190 LEU A C 1
ATOM 1520 O O . LEU A 1 190 ? 8.920 0.674 -3.919 1.00 94.94 190 LEU A O 1
ATOM 1524 N N . LEU A 1 191 ? 9.308 -0.774 -2.243 1.00 94.94 191 LEU A N 1
ATOM 1525 C CA . LEU A 1 191 ? 8.316 -0.241 -1.306 1.00 94.94 191 LEU A CA 1
ATOM 1526 C C . LEU A 1 191 ? 9.045 0.453 -0.154 1.00 94.94 191 LEU A C 1
ATOM 1528 O O . LEU A 1 191 ? 9.959 -0.134 0.426 1.00 94.94 191 LEU A O 1
ATOM 1532 N N . LEU A 1 192 ? 8.635 1.673 0.194 1.00 94.69 192 LEU A N 1
ATOM 1533 C CA . LEU A 1 192 ? 9.191 2.443 1.306 1.00 94.69 192 LEU A CA 1
ATOM 1534 C C . LEU A 1 192 ? 8.083 2.916 2.248 1.00 94.69 192 LEU A C 1
ATOM 1536 O O . LEU A 1 192 ? 7.177 3.638 1.829 1.00 94.69 192 LEU A O 1
ATOM 1540 N N . GLN A 1 193 ? 8.201 2.585 3.532 1.00 94.62 193 GLN A N 1
ATOM 1541 C CA . GLN A 1 193 ? 7.352 3.133 4.590 1.00 94.62 193 GLN A CA 1
ATOM 1542 C C . GLN A 1 193 ? 8.172 4.056 5.490 1.00 94.62 193 GLN A C 1
ATOM 1544 O O . GLN A 1 193 ? 9.064 3.612 6.213 1.00 94.62 193 GLN A O 1
ATOM 1549 N N . PHE A 1 194 ? 7.853 5.348 5.472 1.00 94.12 194 PHE A N 1
ATOM 1550 C CA . PHE A 1 194 ? 8.443 6.324 6.386 1.00 94.12 194 PHE A CA 1
ATOM 1551 C C . PHE A 1 194 ? 7.781 6.210 7.762 1.00 94.12 194 PHE A C 1
ATOM 1553 O O . PHE A 1 194 ? 6.601 6.526 7.907 1.00 94.12 194 PHE A O 1
ATOM 1560 N N . ARG A 1 195 ? 8.539 5.816 8.791 1.00 92.44 195 ARG A N 1
ATOM 1561 C CA . ARG A 1 195 ? 8.069 5.737 10.185 1.00 92.44 195 ARG A CA 1
ATOM 1562 C C . ARG A 1 195 ? 8.023 7.118 10.842 1.00 92.44 195 ARG A C 1
ATOM 1564 O O . ARG A 1 195 ? 8.706 7.387 11.829 1.00 92.44 195 ARG A O 1
ATOM 1571 N N . ALA A 1 196 ? 7.276 8.033 10.239 1.00 91.31 196 ALA A N 1
ATOM 1572 C CA . ALA A 1 196 ? 7.077 9.378 10.753 1.00 91.31 196 ALA A CA 1
ATOM 1573 C C . ALA A 1 196 ? 5.988 9.368 11.837 1.00 91.31 196 ALA A C 1
ATOM 1575 O O . ALA A 1 196 ? 4.928 8.782 11.632 1.00 91.31 196 ALA A O 1
ATOM 1576 N N . GLY A 1 197 ? 6.233 10.032 12.972 1.00 89.50 197 GLY A N 1
ATOM 1577 C CA . GLY A 1 197 ? 5.230 10.194 14.036 1.00 89.50 197 GLY A CA 1
ATOM 1578 C C . GLY A 1 197 ? 4.150 11.230 13.707 1.00 89.50 197 GLY A C 1
ATOM 1579 O O . GLY A 1 197 ? 3.069 11.202 14.279 1.00 89.50 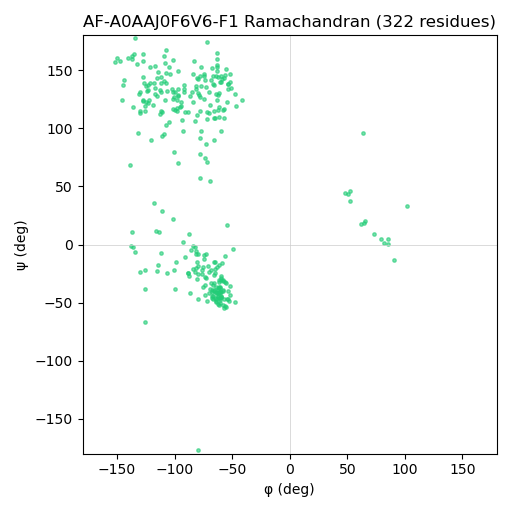197 GLY A O 1
ATOM 1580 N N . ALA A 1 198 ? 4.427 12.117 12.752 1.00 90.94 198 ALA A N 1
ATOM 1581 C CA . ALA A 1 198 ? 3.500 13.112 12.232 1.00 90.94 198 ALA A CA 1
ATOM 1582 C C . ALA A 1 198 ? 3.832 13.416 10.760 1.00 90.94 198 ALA A C 1
ATOM 1584 O O . ALA A 1 198 ? 4.971 13.181 10.332 1.00 90.94 198 ALA A O 1
ATOM 1585 N N . PRO A 1 199 ? 2.896 13.978 9.976 1.00 91.56 199 PRO A N 1
ATOM 1586 C CA . PRO A 1 199 ? 3.126 14.239 8.558 1.00 91.56 199 PRO A CA 1
ATOM 1587 C C . PRO A 1 199 ? 4.328 15.152 8.260 1.00 91.56 199 PRO A C 1
ATOM 1589 O O . PRO A 1 199 ? 4.969 15.032 7.218 1.00 91.56 199 PRO A O 1
ATOM 1592 N N . GLU A 1 200 ? 4.658 16.075 9.159 1.00 92.44 200 GLU A N 1
ATOM 1593 C CA . GLU A 1 200 ? 5.777 17.017 9.028 1.00 92.44 200 GLU A CA 1
ATOM 1594 C C . GLU A 1 200 ? 7.126 16.314 9.222 1.00 92.44 200 GLU A C 1
ATOM 1596 O O . GLU A 1 200 ? 8.124 16.698 8.607 1.00 92.44 200 GLU A O 1
ATOM 1601 N N . MET A 1 201 ? 7.145 15.239 10.018 1.00 92.94 201 MET A N 1
ATOM 1602 C CA . MET A 1 201 ? 8.344 14.454 10.318 1.00 92.94 201 MET A CA 1
ATOM 1603 C C . MET A 1 201 ? 8.779 13.564 9.150 1.00 92.94 201 MET A C 1
ATOM 1605 O O . MET A 1 201 ? 9.890 13.046 9.167 1.00 92.94 201 MET A O 1
ATOM 1609 N N . ILE A 1 202 ? 7.971 13.434 8.088 1.00 92.25 202 ILE A N 1
ATOM 1610 C CA . ILE A 1 202 ? 8.390 12.749 6.851 1.00 92.25 202 ILE A CA 1
ATOM 1611 C C . ILE A 1 202 ? 9.620 13.431 6.236 1.00 92.25 202 ILE A C 1
ATOM 1613 O O . ILE A 1 202 ? 10.407 12.784 5.550 1.00 92.25 202 ILE A O 1
ATOM 1617 N N . LYS A 1 203 ? 9.827 14.734 6.460 1.00 90.62 203 LYS A N 1
ATOM 1618 C CA . LYS A 1 203 ? 11.026 15.432 5.971 1.00 90.62 203 LYS A CA 1
ATOM 1619 C C . LYS A 1 203 ? 12.260 15.199 6.839 1.00 90.62 203 LYS A C 1
ATOM 1621 O O . LYS A 1 203 ? 13.355 15.446 6.355 1.00 90.62 203 LYS A O 1
ATOM 1626 N N . ASP A 1 204 ? 12.095 14.745 8.080 1.00 89.56 204 ASP A N 1
ATOM 1627 C CA . ASP A 1 204 ? 13.210 14.583 9.011 1.00 89.56 204 ASP A CA 1
ATOM 1628 C C . ASP A 1 204 ? 14.207 13.557 8.466 1.00 89.56 204 ASP A C 1
ATOM 1630 O O . ASP A 1 204 ? 13.846 12.437 8.092 1.00 89.56 204 ASP A O 1
ATOM 1634 N N . GLU A 1 205 ? 15.473 13.944 8.423 1.00 83.69 205 GLU A N 1
ATOM 1635 C CA . GLU A 1 205 ? 16.577 13.091 7.996 1.00 83.69 205 GLU A CA 1
ATOM 1636 C C . GLU A 1 205 ? 16.699 11.844 8.875 1.00 83.69 205 GLU A C 1
ATOM 1638 O O . GLU A 1 205 ? 17.032 10.775 8.367 1.00 83.69 205 GLU A O 1
ATOM 1643 N N . ASN A 1 206 ? 16.322 11.953 10.152 1.00 85.88 206 ASN A N 1
ATOM 1644 C CA . ASN A 1 206 ? 16.333 10.856 11.116 1.00 85.88 206 ASN A CA 1
ATOM 1645 C C . ASN A 1 206 ? 15.068 9.982 11.061 1.00 85.88 206 ASN A C 1
ATOM 1647 O O . ASN A 1 206 ? 14.961 9.005 11.809 1.00 85.88 206 ASN A O 1
ATOM 1651 N N . CYS A 1 207 ? 14.094 10.305 10.201 1.00 88.38 207 CYS A N 1
ATOM 1652 C CA . CYS A 1 207 ? 12.909 9.471 10.018 1.00 88.38 207 CYS A CA 1
ATOM 1653 C C . CYS A 1 207 ? 13.328 8.096 9.481 1.00 88.38 207 CYS A C 1
ATOM 1655 O O . CYS A 1 207 ? 13.858 7.983 8.370 1.00 88.38 207 CYS A O 1
ATOM 1657 N N . LYS A 1 208 ? 13.080 7.055 10.284 1.00 89.81 208 LYS A N 1
ATOM 1658 C CA . LYS A 1 208 ? 13.362 5.660 9.928 1.00 89.81 208 LYS A CA 1
ATOM 1659 C C . LYS A 1 208 ? 12.506 5.240 8.734 1.00 89.81 208 LYS A C 1
ATOM 1661 O O . LYS A 1 208 ? 11.352 5.649 8.622 1.00 89.81 208 LYS A O 1
ATOM 1666 N N . ILE A 1 209 ? 13.063 4.394 7.874 1.00 89.38 209 ILE A N 1
ATOM 1667 C CA . ILE A 1 209 ? 12.392 3.916 6.664 1.00 89.38 209 ILE A CA 1
ATOM 1668 C C . ILE A 1 209 ? 12.448 2.393 6.644 1.00 89.38 209 ILE A C 1
ATOM 1670 O O . ILE A 1 209 ? 13.541 1.822 6.667 1.00 89.38 209 ILE A O 1
ATOM 1674 N N . ASP A 1 210 ? 11.287 1.749 6.567 1.00 90.31 210 ASP A N 1
ATOM 1675 C CA . ASP A 1 210 ? 11.212 0.337 6.194 1.00 90.31 210 ASP A CA 1
ATOM 1676 C C . ASP A 1 210 ? 11.283 0.218 4.676 1.00 90.31 210 ASP A C 1
ATOM 1678 O O . ASP A 1 210 ? 10.651 0.995 3.956 1.00 90.31 210 ASP A O 1
ATOM 1682 N N . CYS A 1 211 ? 12.061 -0.746 4.194 1.00 89.50 211 CYS A N 1
ATOM 1683 C CA . CYS A 1 211 ? 12.325 -0.930 2.777 1.00 89.50 211 CYS A CA 1
ATOM 1684 C C . CYS A 1 211 ? 12.109 -2.388 2.384 1.00 89.50 211 CYS A C 1
ATOM 1686 O O . CYS A 1 211 ? 12.711 -3.287 2.977 1.00 89.50 211 CYS A O 1
ATOM 1688 N N . TRP A 1 212 ? 11.329 -2.602 1.326 1.00 89.81 212 TRP A N 1
ATOM 1689 C CA . TRP A 1 212 ? 11.168 -3.901 0.682 1.00 89.81 212 TRP A CA 1
ATOM 1690 C C . TRP A 1 212 ? 11.544 -3.792 -0.784 1.00 89.81 212 TRP A C 1
ATOM 1692 O O . TRP A 1 212 ? 11.177 -2.833 -1.462 1.00 89.81 212 TRP A O 1
ATOM 1702 N N . LEU A 1 213 ? 12.275 -4.792 -1.261 1.00 90.00 213 LEU A N 1
ATOM 1703 C CA . LEU A 1 213 ? 12.720 -4.880 -2.638 1.00 90.00 213 LEU A CA 1
ATOM 1704 C C . LEU A 1 213 ? 12.266 -6.221 -3.209 1.00 90.00 213 LEU A C 1
ATOM 1706 O O . LEU A 1 213 ? 12.686 -7.270 -2.726 1.00 90.00 213 LEU A O 1
ATOM 1710 N N . ILE A 1 214 ? 11.383 -6.176 -4.203 1.00 91.00 214 ILE A N 1
ATOM 1711 C CA . ILE A 1 214 ? 10.657 -7.352 -4.687 1.00 91.00 214 ILE A CA 1
ATOM 1712 C C . ILE A 1 214 ? 10.885 -7.498 -6.190 1.00 91.00 214 ILE A C 1
ATOM 1714 O O . ILE A 1 214 ? 10.599 -6.558 -6.937 1.00 91.00 214 ILE A O 1
ATOM 1718 N N . PRO A 1 215 ? 11.409 -8.641 -6.657 1.00 91.56 215 PRO A N 1
ATOM 1719 C CA . PRO A 1 215 ? 11.707 -8.828 -8.066 1.00 91.56 215 PRO A CA 1
ATOM 1720 C C . PRO A 1 215 ? 10.437 -9.048 -8.893 1.00 91.56 215 PRO A C 1
ATOM 1722 O O . PRO A 1 215 ? 9.488 -9.719 -8.478 1.00 91.56 215 PRO A O 1
ATOM 1725 N N . ARG A 1 216 ? 10.458 -8.558 -10.135 1.00 91.81 216 ARG A N 1
ATOM 1726 C CA . ARG A 1 216 ? 9.458 -8.875 -11.161 1.00 91.81 216 ARG A CA 1
ATOM 1727 C C . ARG A 1 216 ? 9.501 -10.337 -11.562 1.00 91.81 216 ARG A C 1
ATOM 1729 O O . ARG A 1 216 ? 8.464 -10.892 -11.894 1.00 91.81 216 ARG A O 1
ATOM 1736 N N . VAL A 1 217 ? 10.669 -10.964 -11.551 1.00 87.56 217 VAL A N 1
ATOM 1737 C CA . VAL A 1 217 ? 10.806 -12.404 -11.782 1.00 87.56 217 VAL A CA 1
ATOM 1738 C C . VAL A 1 217 ? 11.075 -13.052 -10.434 1.00 87.56 217 VAL A C 1
ATOM 1740 O O . VAL A 1 217 ? 12.161 -12.905 -9.885 1.00 87.56 217 VAL A O 1
ATOM 1743 N N . ASN A 1 218 ? 10.067 -13.719 -9.879 1.00 80.31 218 ASN A N 1
ATOM 1744 C CA . ASN A 1 218 ? 10.171 -14.344 -8.566 1.00 80.31 218 ASN A CA 1
ATOM 1745 C C . ASN A 1 218 ? 10.746 -15.756 -8.698 1.00 80.31 218 ASN A C 1
ATOM 1747 O O . ASN A 1 218 ? 10.248 -16.568 -9.475 1.00 80.31 218 ASN A O 1
ATOM 1751 N N . ASP A 1 219 ? 11.787 -16.044 -7.924 1.00 77.12 219 ASP A N 1
ATOM 1752 C CA . ASP A 1 219 ? 12.435 -17.356 -7.822 1.00 77.12 219 ASP A CA 1
ATOM 1753 C C . ASP A 1 219 ? 11.775 -18.262 -6.762 1.00 77.12 219 ASP A C 1
ATOM 1755 O O . ASP A 1 219 ? 12.300 -19.323 -6.421 1.00 77.12 219 ASP A O 1
ATOM 1759 N N . GLY A 1 220 ? 10.629 -17.834 -6.222 1.00 74.12 220 GLY A N 1
ATOM 1760 C CA . GLY A 1 220 ? 9.896 -18.504 -5.152 1.00 74.12 220 GLY A CA 1
ATOM 1761 C C . GLY A 1 220 ? 10.385 -18.150 -3.747 1.00 74.12 220 GLY A C 1
ATOM 1762 O O . GLY A 1 220 ? 9.836 -18.670 -2.779 1.00 74.12 220 GLY A O 1
ATOM 1763 N N . ARG A 1 221 ? 11.400 -17.284 -3.602 1.00 72.88 221 ARG A N 1
ATOM 1764 C CA . ARG A 1 221 ? 11.952 -16.887 -2.291 1.00 72.88 221 ARG A CA 1
ATOM 1765 C C . ARG A 1 221 ? 11.417 -15.556 -1.778 1.00 72.88 221 ARG A C 1
ATOM 1767 O O . ARG A 1 221 ? 11.589 -15.248 -0.602 1.00 72.88 221 ARG A O 1
ATOM 1774 N N . SER A 1 222 ? 10.792 -14.766 -2.648 1.00 76.50 222 SER A N 1
ATOM 1775 C CA . SER A 1 222 ? 10.194 -13.475 -2.302 1.00 76.50 222 SER A CA 1
ATOM 1776 C C . SER A 1 222 ? 8.670 -13.521 -2.323 1.00 76.50 222 SER A C 1
ATOM 1778 O O . SER A 1 222 ? 8.059 -14.400 -2.937 1.00 76.50 222 SER A O 1
ATOM 1780 N N . TRP A 1 223 ? 8.047 -12.535 -1.679 1.00 84.56 223 TRP A N 1
ATOM 1781 C CA . TRP A 1 223 ? 6.618 -12.295 -1.819 1.00 84.56 223 TRP A CA 1
ATOM 1782 C C . TRP A 1 223 ? 6.203 -12.143 -3.286 1.00 84.56 223 TRP A C 1
ATOM 1784 O O . TRP A 1 223 ? 6.878 -11.434 -4.037 1.00 84.56 223 TRP A O 1
ATOM 1794 N N . PRO A 1 224 ? 5.066 -12.734 -3.692 1.00 91.56 224 PRO A N 1
ATOM 1795 C CA . PRO A 1 224 ? 4.435 -12.369 -4.949 1.00 91.56 224 PRO A CA 1
ATOM 1796 C C . PRO A 1 224 ? 4.203 -10.856 -5.006 1.00 91.56 224 PRO A C 1
ATOM 1798 O O . PRO A 1 224 ? 3.759 -10.254 -4.024 1.00 91.56 224 PRO A O 1
ATOM 1801 N N . LEU A 1 225 ? 4.470 -10.236 -6.160 1.00 93.06 225 LEU A N 1
ATOM 1802 C CA . LEU A 1 225 ? 4.306 -8.782 -6.332 1.00 93.06 225 LEU A CA 1
ATOM 1803 C C . LEU A 1 225 ? 2.900 -8.303 -5.949 1.00 93.06 225 LEU A C 1
ATOM 1805 O O . LEU A 1 225 ? 2.749 -7.261 -5.313 1.00 93.06 225 LEU A O 1
ATOM 1809 N N . ARG A 1 226 ? 1.881 -9.085 -6.321 1.00 95.56 226 ARG A N 1
ATOM 1810 C CA . ARG A 1 226 ? 0.469 -8.809 -6.031 1.00 95.56 226 ARG A CA 1
ATOM 1811 C C . ARG A 1 226 ? 0.201 -8.799 -4.534 1.00 95.56 226 ARG A C 1
ATOM 1813 O O . ARG A 1 226 ? -0.325 -7.814 -4.024 1.00 95.56 226 ARG A O 1
ATOM 1820 N N . TYR A 1 227 ? 0.619 -9.847 -3.827 1.00 94.94 227 TYR A N 1
ATOM 1821 C CA . TYR A 1 227 ? 0.465 -9.934 -2.379 1.00 94.94 227 TYR A CA 1
ATOM 1822 C C . TYR A 1 227 ? 1.188 -8.798 -1.645 1.00 94.94 227 TYR A C 1
ATOM 1824 O O . TYR A 1 227 ? 0.608 -8.154 -0.772 1.00 94.94 227 TYR A O 1
ATOM 1832 N N . ALA A 1 228 ? 2.422 -8.486 -2.039 1.00 93.69 228 ALA A N 1
ATOM 1833 C CA . ALA A 1 228 ? 3.169 -7.399 -1.423 1.00 93.69 228 ALA A CA 1
ATOM 1834 C C . ALA A 1 228 ? 2.500 -6.035 -1.616 1.00 93.69 228 ALA A C 1
ATOM 1836 O O . ALA A 1 228 ? 2.379 -5.261 -0.667 1.00 93.69 228 ALA A O 1
ATOM 1837 N N . PHE A 1 229 ? 2.034 -5.753 -2.836 1.00 96.75 229 PHE A N 1
ATOM 1838 C CA . PHE A 1 229 ? 1.330 -4.511 -3.128 1.00 96.75 229 PHE A CA 1
ATOM 1839 C C . PHE A 1 229 ? -0.009 -4.430 -2.378 1.00 96.75 229 PHE A C 1
ATOM 1841 O O . PHE A 1 229 ? -0.319 -3.387 -1.806 1.00 96.75 229 PHE A O 1
ATOM 1848 N N . TYR A 1 230 ? -0.750 -5.540 -2.284 1.00 97.38 230 TYR A N 1
ATOM 1849 C CA . TYR A 1 230 ? -1.962 -5.637 -1.468 1.00 97.38 230 TYR A CA 1
ATOM 1850 C C . TYR A 1 230 ? -1.693 -5.311 0.006 1.00 97.38 230 TYR A C 1
ATOM 1852 O O . TYR A 1 230 ? -2.355 -4.438 0.565 1.00 97.38 230 TYR A O 1
ATOM 1860 N N . ARG A 1 231 ? -0.699 -5.959 0.633 1.00 95.75 231 ARG A N 1
ATOM 1861 C CA . ARG A 1 231 ? -0.345 -5.719 2.044 1.00 95.75 231 ARG A CA 1
ATOM 1862 C C . ARG A 1 231 ? 0.081 -4.270 2.278 1.00 95.75 231 ARG A C 1
ATOM 1864 O O . ARG A 1 231 ? -0.267 -3.683 3.299 1.00 95.75 231 ARG A O 1
ATOM 1871 N N . PHE A 1 232 ? 0.786 -3.672 1.320 1.00 96.38 232 PHE A N 1
ATOM 1872 C CA . PHE A 1 232 ? 1.201 -2.275 1.396 1.00 96.38 232 PHE A CA 1
ATOM 1873 C C . PHE A 1 232 ? 0.020 -1.299 1.285 1.00 96.38 232 PHE A C 1
ATOM 1875 O O . PHE A 1 232 ? -0.042 -0.311 2.018 1.00 96.38 232 PHE A O 1
ATOM 1882 N N . LEU A 1 233 ? -0.955 -1.606 0.426 1.00 97.31 233 LEU A N 1
ATOM 1883 C CA . LEU A 1 233 ? -2.196 -0.844 0.311 1.00 97.31 233 LEU A CA 1
ATOM 1884 C C . LEU A 1 233 ? -3.066 -0.990 1.569 1.00 97.31 233 LEU A C 1
ATOM 1886 O O . LEU A 1 233 ? -3.570 0.007 2.084 1.00 97.31 233 LEU A O 1
ATOM 1890 N N . ALA A 1 234 ? -3.155 -2.203 2.124 1.00 96.62 234 ALA A N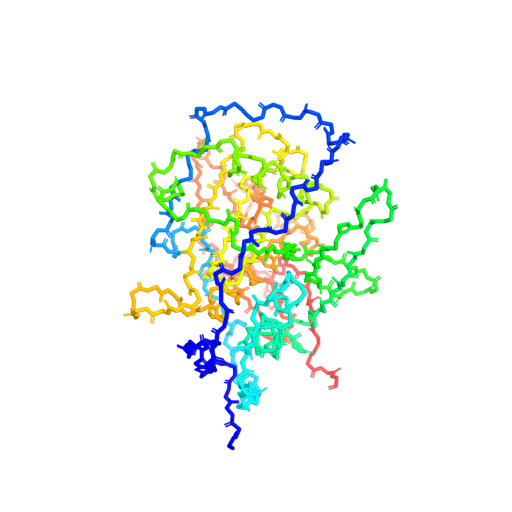 1
ATOM 1891 C CA . ALA A 1 234 ? -3.833 -2.480 3.387 1.00 96.62 234 ALA A CA 1
ATOM 1892 C C . ALA A 1 234 ? -3.21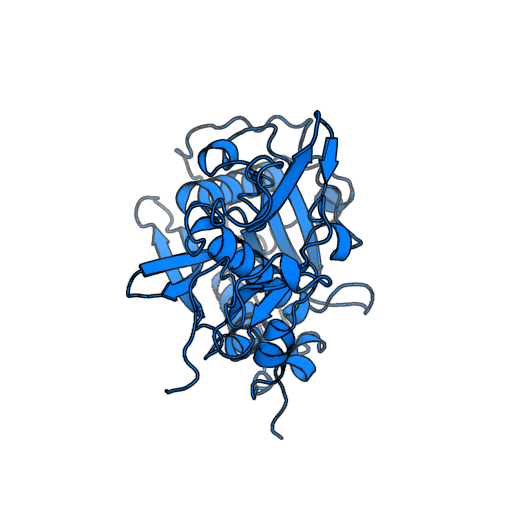3 -1.702 4.554 1.00 96.62 234 ALA A C 1
ATOM 1894 O O . ALA A 1 234 ? -3.930 -1.114 5.359 1.00 96.62 234 ALA A O 1
ATOM 1895 N N . GLN A 1 235 ? -1.885 -1.612 4.607 1.00 95.94 235 GLN A N 1
ATOM 1896 C CA . GLN A 1 235 ? -1.183 -0.790 5.590 1.00 95.94 235 GLN A CA 1
ATOM 1897 C C . GLN A 1 235 ? -1.538 0.702 5.457 1.00 95.94 235 GLN A C 1
ATOM 1899 O O . GLN A 1 235 ? -1.842 1.355 6.456 1.00 95.94 235 GLN A O 1
ATOM 1904 N N . GLY A 1 236 ? -1.546 1.243 4.232 1.00 96.69 236 GLY A N 1
ATOM 1905 C CA . GLY A 1 236 ? -1.983 2.620 3.969 1.00 96.69 236 GLY A CA 1
ATOM 1906 C C . GLY A 1 236 ? -3.442 2.861 4.376 1.00 96.69 236 GLY A C 1
ATOM 1907 O O . GLY A 1 236 ? -3.771 3.906 4.939 1.00 96.69 236 GLY A O 1
ATOM 1908 N N . PHE A 1 237 ? -4.308 1.869 4.169 1.00 96.56 237 PHE A N 1
ATOM 1909 C CA . PHE A 1 237 ? -5.695 1.898 4.622 1.00 96.56 237 PHE A CA 1
ATOM 1910 C C . PHE A 1 237 ? -5.813 1.937 6.153 1.00 96.56 237 PHE A C 1
ATOM 1912 O O . PHE A 1 237 ? -6.485 2.824 6.678 1.00 96.56 237 PHE A O 1
ATOM 1919 N N . ARG A 1 238 ? -5.103 1.066 6.887 1.00 94.62 238 ARG A N 1
ATOM 1920 C CA . ARG A 1 238 ? -5.088 1.073 8.367 1.00 94.62 238 ARG A CA 1
ATOM 1921 C C . ARG A 1 238 ? -4.624 2.398 8.940 1.00 94.62 238 ARG A C 1
ATOM 1923 O O . ARG A 1 238 ? -5.205 2.900 9.903 1.00 94.62 238 ARG A O 1
ATOM 1930 N N . ARG A 1 239 ? -3.624 2.997 8.298 1.00 94.81 239 ARG A N 1
ATOM 1931 C CA . ARG A 1 239 ? -3.163 4.341 8.615 1.00 94.81 239 ARG A CA 1
ATOM 1932 C C . ARG A 1 239 ? -4.298 5.357 8.516 1.00 94.81 239 ARG A C 1
ATOM 1934 O O . ARG A 1 239 ? -4.548 6.087 9.470 1.00 94.81 239 ARG A O 1
ATOM 1941 N N . CYS A 1 240 ? -5.007 5.394 7.388 1.00 94.06 240 CYS A N 1
ATOM 1942 C CA . CYS A 1 240 ? -6.139 6.301 7.202 1.00 94.06 240 CYS A CA 1
ATOM 1943 C C . CYS A 1 240 ? -7.272 6.029 8.197 1.00 94.06 240 CYS A C 1
ATOM 1945 O O . CYS A 1 240 ? -7.792 6.976 8.782 1.00 94.06 240 CYS A O 1
ATOM 1947 N N . GLN A 1 241 ? -7.587 4.759 8.452 1.00 91.00 241 GLN A N 1
ATOM 1948 C CA . GLN A 1 241 ? -8.554 4.331 9.460 1.00 91.00 241 GLN A CA 1
ATOM 1949 C C . GLN A 1 241 ? -8.237 4.896 10.853 1.00 91.00 241 GLN A C 1
ATOM 1951 O O . GLN A 1 241 ? -9.117 5.454 11.503 1.00 91.00 241 GLN A O 1
ATOM 1956 N N . GLY A 1 242 ? -6.977 4.821 11.288 1.00 88.69 242 GLY A N 1
ATOM 1957 C CA . GLY A 1 242 ? -6.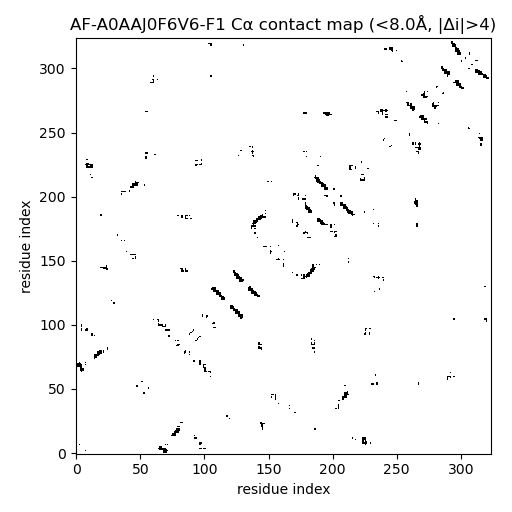549 5.372 12.575 1.00 88.69 242 GLY A CA 1
ATOM 1958 C C . GLY A 1 242 ? -6.457 6.903 12.616 1.00 88.69 242 GLY A C 1
ATOM 1959 O O . GLY A 1 242 ? -6.741 7.497 13.652 1.00 88.69 242 GLY A O 1
ATOM 1960 N N . VAL A 1 243 ? -6.056 7.552 11.517 1.00 87.31 243 VAL A N 1
ATOM 1961 C CA . VAL A 1 243 ? -5.776 9.003 11.481 1.00 87.31 243 VAL A CA 1
ATOM 1962 C C . VAL A 1 243 ? -7.020 9.846 11.197 1.00 87.31 243 VAL A C 1
ATOM 1964 O O . VAL A 1 243 ? -7.185 10.902 11.802 1.00 87.31 243 VAL A O 1
ATOM 1967 N N . HIS A 1 244 ? -7.879 9.416 10.273 1.00 83.19 244 HIS A N 1
ATOM 1968 C CA . HIS A 1 244 ? -8.980 10.240 9.754 1.00 83.19 244 HIS A CA 1
ATOM 1969 C C . HIS A 1 244 ? -10.355 9.817 10.257 1.00 83.19 244 HIS A C 1
ATOM 1971 O O . HIS A 1 244 ? -11.264 10.640 10.289 1.00 83.19 244 HIS A O 1
ATOM 1977 N N . PHE A 1 245 ? -10.506 8.556 10.658 1.00 76.19 245 PHE A N 1
ATOM 1978 C CA . PHE A 1 245 ? -11.812 7.971 10.962 1.00 76.19 245 PHE A CA 1
ATOM 1979 C C . PHE A 1 245 ? -11.956 7.563 12.421 1.00 76.19 245 PHE A C 1
ATOM 1981 O O . PHE A 1 245 ? -12.899 6.866 12.770 1.00 76.19 245 PHE A O 1
ATOM 1988 N N . ARG A 1 246 ? -11.034 7.984 13.286 1.00 79.06 246 ARG A N 1
ATOM 1989 C CA . ARG A 1 246 ? -11.091 7.709 14.720 1.00 79.06 246 ARG A CA 1
ATOM 1990 C C . ARG A 1 246 ? -12.101 8.627 15.407 1.00 79.06 246 ARG A C 1
ATOM 1992 O O . ARG A 1 246 ? -12.098 9.836 15.176 1.00 79.06 246 ARG A O 1
ATOM 1999 N N . TYR A 1 247 ? -12.914 8.074 16.300 1.00 69.25 247 TYR A N 1
ATOM 2000 C CA . TYR A 1 247 ? -13.709 8.885 17.219 1.00 69.25 247 TYR A CA 1
ATOM 2001 C C . TYR A 1 247 ? -12.781 9.555 18.257 1.00 69.25 247 TYR A C 1
ATOM 2003 O O . TYR A 1 247 ? -11.912 8.911 18.845 1.00 69.25 247 TYR A O 1
ATOM 2011 N N . HIS A 1 248 ? -12.919 10.864 18.487 1.00 59.03 248 HIS A N 1
ATOM 2012 C CA . HIS A 1 248 ? -12.244 11.549 19.601 1.00 59.03 248 HIS A CA 1
ATOM 2013 C C . HIS A 1 248 ? -12.953 11.278 20.938 1.00 59.03 248 HIS A C 1
ATOM 2015 O O . HIS A 1 248 ? -14.183 11.258 20.956 1.00 59.03 248 HIS A O 1
ATOM 2021 N N . PRO A 1 249 ? -12.209 11.341 22.060 1.00 53.53 249 PRO A N 1
ATOM 2022 C CA . PRO A 1 249 ? -11.414 10.239 22.609 1.00 53.53 249 PRO A CA 1
ATOM 2023 C C . PRO A 1 249 ? -12.298 9.050 23.027 1.00 53.53 249 PRO A C 1
ATOM 2025 O O . PRO A 1 249 ? -13.512 9.187 23.170 1.00 53.53 249 PRO A O 1
ATOM 2028 N N . ILE A 1 250 ? -11.668 7.887 23.238 1.00 54.56 250 ILE A N 1
ATOM 2029 C CA . ILE A 1 250 ? -12.295 6.707 23.856 1.00 54.56 250 ILE A CA 1
ATOM 2030 C C . ILE A 1 250 ? -13.137 7.219 25.029 1.00 54.56 250 ILE A C 1
ATOM 2032 O O . ILE A 1 250 ? -12.584 7.956 25.851 1.00 54.56 250 ILE A O 1
ATOM 2036 N N . PRO A 1 251 ? -14.451 6.929 25.098 1.00 48.69 251 PRO A N 1
ATOM 2037 C CA . PRO A 1 251 ? -15.282 7.459 26.161 1.00 48.69 251 PRO A CA 1
ATOM 2038 C C . PRO A 1 251 ? -14.575 7.253 27.489 1.00 48.69 251 PRO A C 1
ATOM 2040 O O . PRO A 1 251 ? -14.145 6.138 27.785 1.00 48.69 251 PRO A O 1
ATOM 2043 N N . HIS A 1 252 ? -14.474 8.323 28.282 1.00 47.06 252 HIS A N 1
ATOM 2044 C CA . HIS A 1 252 ? -13.927 8.349 29.647 1.00 47.06 252 HIS A CA 1
ATOM 2045 C C . HIS A 1 252 ? -14.505 7.254 30.583 1.00 47.06 252 HIS A C 1
ATOM 2047 O O . HIS A 1 252 ? -14.107 7.135 31.742 1.00 47.06 252 HIS A O 1
ATOM 2053 N N . GLU A 1 253 ? -15.467 6.474 30.092 1.00 49.31 253 GLU A N 1
ATOM 2054 C CA . GLU A 1 253 ? -16.088 5.306 30.696 1.00 49.31 253 GLU A CA 1
ATOM 2055 C C . GLU A 1 253 ? -15.241 4.023 30.562 1.00 49.31 253 GLU A C 1
ATOM 2057 O O . GLU A 1 253 ? -15.308 3.175 31.453 1.00 49.31 253 GLU A O 1
ATOM 2062 N N . VAL A 1 254 ? -14.364 3.900 29.551 1.00 48.41 254 VAL A N 1
ATOM 2063 C CA . VAL A 1 254 ? -13.344 2.836 29.505 1.00 48.41 254 VAL A CA 1
ATOM 2064 C C . VAL A 1 254 ? -12.193 3.199 30.417 1.00 48.41 254 VAL A C 1
ATOM 2066 O O . VAL A 1 254 ? -11.240 3.862 30.031 1.00 48.41 254 VAL A O 1
ATOM 2069 N N . GLY A 1 255 ? -12.307 2.741 31.661 1.00 49.91 255 GLY A N 1
ATOM 2070 C CA . GLY A 1 255 ? -11.219 2.728 32.627 1.00 49.91 255 GLY A CA 1
ATOM 2071 C C . GLY A 1 255 ? -10.722 4.126 32.984 1.00 49.91 255 GLY A C 1
ATOM 2072 O O . GLY A 1 255 ? -9.811 4.653 32.360 1.00 49.91 255 GLY A O 1
ATOM 2073 N N . LYS A 1 256 ? -11.229 4.669 34.095 1.00 49.09 256 LYS A N 1
ATOM 2074 C CA . LYS A 1 256 ? -10.802 5.919 34.763 1.00 49.09 256 LYS A CA 1
ATOM 2075 C C . LYS A 1 256 ? -9.296 6.016 35.128 1.00 49.09 256 LYS A C 1
ATOM 2077 O O . LYS A 1 256 ? -8.937 6.795 36.006 1.00 49.09 256 LYS A O 1
ATOM 2082 N N . LEU A 1 257 ? -8.416 5.193 34.559 1.00 49.94 257 LEU A N 1
ATOM 2083 C CA . LEU A 1 257 ? -7.077 4.904 35.065 1.00 49.94 257 LEU A CA 1
ATOM 2084 C C . LEU A 1 257 ? -5.964 4.881 34.009 1.00 49.94 257 LEU A C 1
ATOM 2086 O O . LEU A 1 257 ? -4.814 4.694 34.406 1.00 49.94 257 LEU A O 1
ATOM 2090 N N . LEU A 1 258 ? -6.239 5.067 32.713 1.00 54.47 258 LEU A N 1
ATOM 2091 C CA . LEU A 1 258 ? -5.189 4.999 31.688 1.00 54.47 258 LEU A CA 1
ATOM 2092 C C . LEU A 1 258 ? -5.151 6.241 30.784 1.00 54.47 258 LEU A C 1
ATOM 2094 O O . LEU A 1 258 ? -6.200 6.813 30.500 1.00 54.47 258 LEU A O 1
ATOM 2098 N N . PRO A 1 259 ? -3.947 6.681 30.368 1.00 58.09 259 PRO A N 1
ATOM 2099 C CA . PRO A 1 259 ? -3.788 7.780 29.423 1.00 58.09 259 PRO A CA 1
ATOM 2100 C C . PRO A 1 259 ? -4.309 7.394 28.036 1.00 58.09 259 PRO A C 1
ATOM 2102 O O . PRO A 1 259 ? -4.256 6.221 27.659 1.00 58.09 259 PRO A O 1
ATOM 2105 N N . ASP A 1 260 ? -4.759 8.395 27.276 1.00 68.94 260 ASP A N 1
ATOM 2106 C CA . ASP A 1 260 ? -5.113 8.228 25.867 1.00 68.94 260 ASP A CA 1
ATOM 2107 C C . ASP A 1 260 ? -3.941 7.593 25.099 1.00 68.94 260 ASP A C 1
ATOM 2109 O O . ASP A 1 260 ? -2.793 8.023 25.270 1.00 68.94 260 ASP A O 1
ATOM 2113 N N . PRO A 1 261 ? -4.190 6.579 24.252 1.00 76.81 261 PRO A N 1
ATOM 2114 C CA . PRO A 1 261 ? -3.127 5.973 23.474 1.00 76.81 261 PRO A CA 1
ATOM 2115 C C . PRO A 1 261 ? -2.620 6.958 22.423 1.00 76.81 261 PRO A C 1
ATOM 2117 O O . PRO A 1 261 ? -3.400 7.661 21.764 1.00 76.81 261 PRO A O 1
ATOM 2120 N N . GLU A 1 262 ? -1.308 6.951 22.221 1.00 83.38 262 GLU A N 1
ATOM 2121 C CA . GLU A 1 262 ? -0.680 7.643 21.107 1.00 83.38 262 GLU A CA 1
ATOM 2122 C C . GLU A 1 262 ? -0.956 6.882 19.807 1.00 83.38 262 GLU A C 1
ATOM 2124 O O . GLU A 1 262 ? -0.970 5.653 19.772 1.00 83.38 262 GLU A O 1
ATOM 2129 N N . LEU A 1 263 ? -1.199 7.617 18.724 1.00 86.25 263 LEU A N 1
ATOM 2130 C CA . LEU A 1 263 ? -1.418 7.042 17.403 1.00 86.25 263 LEU A CA 1
ATOM 2131 C C . LEU A 1 263 ? -0.119 7.105 16.597 1.00 86.25 263 LEU A C 1
ATOM 2133 O O . LEU A 1 263 ? 0.420 8.186 16.361 1.00 86.25 263 LEU A O 1
ATOM 2137 N N . GLU A 1 264 ? 0.341 5.963 16.100 1.00 89.94 264 GLU A N 1
ATOM 2138 C CA . GLU A 1 264 ? 1.411 5.921 15.113 1.00 89.94 264 GLU A CA 1
ATOM 2139 C C . GLU A 1 264 ? 0.895 6.411 13.760 1.00 89.94 264 GLU A C 1
ATOM 2141 O O . GLU A 1 264 ? 0.162 5.714 13.056 1.00 89.94 264 GLU A O 1
ATOM 2146 N N . TYR A 1 265 ? 1.320 7.607 13.355 1.00 92.44 265 TYR A N 1
ATOM 2147 C CA . TYR A 1 265 ? 0.846 8.225 12.118 1.00 92.44 265 TYR A CA 1
ATOM 2148 C C . TYR A 1 265 ? 1.103 7.389 10.858 1.00 92.44 265 TYR A C 1
ATOM 2150 O O . TYR A 1 265 ? 0.321 7.484 9.923 1.00 92.44 265 TYR A O 1
ATOM 2158 N N . PHE A 1 266 ? 2.169 6.588 10.791 1.00 92.31 266 PHE A N 1
ATOM 2159 C CA . PHE A 1 266 ? 2.496 5.811 9.590 1.00 92.31 266 PHE A CA 1
ATOM 2160 C C . PHE A 1 266 ? 1.754 4.471 9.490 1.00 92.31 266 PHE A C 1
ATOM 2162 O O . PHE A 1 266 ? 1.630 3.951 8.385 1.00 92.31 266 PHE A O 1
ATOM 2169 N N . SER A 1 267 ? 1.256 3.916 10.597 1.00 91.62 267 SER A N 1
ATOM 2170 C CA . SER A 1 267 ? 0.603 2.597 10.638 1.00 91.62 267 SER A CA 1
ATOM 2171 C C . SER A 1 267 ? -0.877 2.659 11.025 1.00 91.62 267 SER A C 1
ATOM 2173 O O . SER A 1 267 ? -1.634 1.746 10.706 1.00 91.62 267 SER A O 1
ATOM 2175 N N . GLY A 1 268 ? -1.304 3.725 11.707 1.00 89.62 268 GLY A N 1
ATOM 2176 C CA . GLY A 1 268 ? -2.619 3.811 12.345 1.00 89.62 268 GLY A CA 1
ATOM 2177 C C . GLY A 1 268 ? -2.736 2.959 13.614 1.00 89.62 268 GLY A C 1
ATOM 2178 O O . GLY A 1 268 ? -3.840 2.785 14.134 1.00 89.62 268 GLY A O 1
ATOM 2179 N N . ARG A 1 269 ? -1.620 2.404 14.105 1.00 88.12 269 ARG A N 1
ATOM 2180 C CA . ARG A 1 269 ? -1.563 1.604 15.329 1.00 88.12 269 ARG A CA 1
ATOM 2181 C C . ARG A 1 269 ? -1.677 2.495 16.562 1.00 88.12 269 ARG A C 1
ATOM 2183 O O . ARG A 1 269 ? -1.153 3.605 16.584 1.00 88.12 269 ARG A O 1
ATOM 2190 N N . LEU A 1 270 ? -2.332 1.983 17.596 1.00 86.38 270 LEU A N 1
ATOM 2191 C CA . LEU A 1 270 ? -2.387 2.614 18.910 1.00 86.38 270 LEU A CA 1
ATOM 2192 C C . LEU A 1 270 ? -1.255 2.085 19.796 1.00 86.38 270 LEU A C 1
ATOM 2194 O O . LEU A 1 270 ? -1.044 0.877 19.859 1.00 86.38 270 LEU A O 1
ATOM 2198 N N . VAL A 1 271 ? -0.564 2.992 20.481 1.00 85.06 271 VAL A N 1
ATOM 2199 C CA . VAL A 1 271 ? 0.531 2.708 21.412 1.00 85.06 271 VAL A CA 1
ATOM 2200 C C . VAL A 1 271 ? 0.181 3.291 22.773 1.00 85.06 271 VAL A C 1
ATOM 2202 O O . VAL A 1 271 ? -0.098 4.481 22.921 1.00 85.06 271 VAL A O 1
ATOM 2205 N N . TRP A 1 272 ? 0.203 2.445 23.793 1.00 82.94 272 TRP A N 1
ATOM 2206 C CA . TRP A 1 272 ? -0.151 2.809 25.158 1.00 82.94 272 TRP A CA 1
ATOM 2207 C C . TRP A 1 272 ? 1.102 3.121 25.958 1.00 82.94 272 TRP A C 1
ATOM 2209 O O . TRP A 1 272 ? 2.003 2.293 26.043 1.00 82.94 272 TRP A O 1
ATOM 2219 N N . LYS A 1 273 ? 1.155 4.284 26.608 1.00 82.31 273 LYS A N 1
ATOM 2220 C CA . LYS A 1 273 ? 2.276 4.652 27.483 1.00 82.31 273 LYS A CA 1
ATOM 2221 C C . LYS A 1 273 ? 1.859 4.603 28.940 1.00 82.31 273 LYS A C 1
ATOM 2223 O O . LYS A 1 273 ? 1.229 5.526 29.445 1.00 82.31 273 LYS A O 1
ATOM 2228 N N . VAL A 1 274 ? 2.251 3.550 29.652 1.00 79.12 274 VAL A N 1
ATOM 2229 C CA . VAL A 1 274 ? 1.959 3.399 31.085 1.00 79.12 274 VAL A CA 1
ATOM 2230 C C . VAL A 1 274 ? 3.252 3.507 31.875 1.00 79.12 274 VAL A C 1
ATOM 2232 O O . VAL A 1 274 ? 4.136 2.662 31.758 1.00 79.12 274 VAL A O 1
ATOM 2235 N N . LYS A 1 275 ? 3.370 4.561 32.695 1.00 79.25 275 LYS A N 1
ATOM 2236 C CA . LYS A 1 275 ? 4.560 4.836 33.527 1.00 79.25 275 LYS A CA 1
ATOM 2237 C C . LYS A 1 275 ? 5.877 4.840 32.725 1.00 79.25 275 LYS A C 1
ATOM 2239 O O . LYS A 1 275 ? 6.904 4.384 33.215 1.00 79.25 275 LYS A O 1
ATOM 2244 N N . GLY A 1 276 ? 5.837 5.354 31.493 1.00 76.94 276 GLY A N 1
ATOM 2245 C CA . GLY A 1 276 ? 7.001 5.451 30.603 1.00 76.94 276 GLY A CA 1
ATOM 2246 C C . GLY A 1 276 ? 7.343 4.173 29.830 1.00 76.94 276 GLY A C 1
ATOM 2247 O O . GLY A 1 276 ? 8.309 4.186 29.074 1.00 76.94 276 GLY A O 1
ATOM 2248 N N . VAL A 1 277 ? 6.568 3.096 29.988 1.00 80.31 277 VAL A N 1
ATOM 2249 C CA . VAL A 1 277 ? 6.699 1.872 29.186 1.00 80.31 277 VAL A CA 1
ATOM 2250 C C . VAL A 1 277 ? 5.638 1.875 28.089 1.00 80.31 277 VAL A C 1
ATOM 2252 O O . VAL A 1 277 ? 4.467 2.147 28.363 1.00 80.31 277 VAL A O 1
ATOM 2255 N N . GLU A 1 278 ? 6.069 1.597 26.860 1.00 82.19 278 GLU A N 1
ATOM 2256 C CA . GLU A 1 278 ? 5.205 1.462 25.687 1.00 82.19 278 GLU A CA 1
ATOM 2257 C C . GLU A 1 278 ? 4.645 0.041 25.601 1.00 82.19 278 GLU A C 1
ATOM 2259 O O . GLU A 1 278 ? 5.382 -0.939 25.720 1.00 82.19 278 GLU A O 1
ATOM 2264 N N . TYR A 1 279 ? 3.336 -0.054 25.396 1.00 79.44 279 TYR A N 1
ATOM 2265 C CA . TYR A 1 279 ? 2.613 -1.296 25.190 1.00 79.44 279 TYR A CA 1
ATOM 2266 C C . TYR A 1 279 ? 1.825 -1.223 23.892 1.00 79.44 279 TYR A C 1
ATOM 2268 O O . TYR A 1 279 ? 1.140 -0.245 23.591 1.00 79.44 279 TYR A O 1
ATOM 2276 N N . ASP A 1 280 ? 1.910 -2.320 23.161 1.00 75.38 280 ASP A N 1
ATOM 2277 C CA . ASP A 1 280 ? 1.212 -2.553 21.906 1.00 75.38 280 ASP A CA 1
ATOM 2278 C C . ASP A 1 280 ? -0.236 -3.019 22.111 1.00 75.38 280 ASP A C 1
ATOM 2280 O O . ASP A 1 280 ? -1.090 -2.858 21.239 1.00 75.38 280 ASP A O 1
ATOM 2284 N N . GLU A 1 281 ? -0.503 -3.605 23.275 1.00 79.12 281 GLU A N 1
ATOM 2285 C CA . GLU A 1 281 ? -1.806 -4.101 23.699 1.00 79.12 281 GLU A CA 1
ATOM 2286 C C . GLU A 1 281 ? -2.380 -3.206 24.795 1.00 79.12 281 GLU A C 1
ATOM 2288 O O . GLU A 1 281 ? -1.651 -2.519 25.518 1.00 79.12 281 GLU A O 1
ATOM 2293 N N . HIS A 1 282 ? -3.705 -3.223 24.937 1.00 78.06 282 HIS A N 1
ATOM 2294 C CA . HIS A 1 282 ? -4.367 -2.418 25.951 1.00 78.06 282 HIS A CA 1
ATOM 2295 C C . HIS A 1 282 ? -3.948 -2.874 27.368 1.00 78.06 282 HIS A C 1
ATOM 2297 O O . HIS A 1 282 ? -4.099 -4.055 27.693 1.00 78.06 282 HIS A O 1
ATOM 2303 N N . PRO A 1 283 ? -3.520 -1.968 28.271 1.00 77.19 283 PRO A N 1
ATOM 2304 C CA . PRO A 1 283 ? -2.947 -2.344 29.573 1.00 77.19 283 PRO A CA 1
ATOM 2305 C C . PRO A 1 283 ? -3.891 -3.093 30.529 1.00 77.19 283 PRO A C 1
ATOM 2307 O O . PRO A 1 283 ? -3.440 -3.735 31.473 1.00 77.19 283 PRO A O 1
ATOM 2310 N N . ILE A 1 284 ? -5.201 -2.992 30.303 1.00 76.69 284 ILE A N 1
ATOM 2311 C CA . ILE A 1 284 ? -6.253 -3.707 31.050 1.00 76.69 284 ILE A CA 1
ATOM 2312 C C . ILE A 1 284 ? -7.058 -4.657 30.150 1.00 76.69 284 ILE A C 1
ATOM 2314 O O . ILE A 1 284 ? -8.258 -4.781 30.319 1.00 76.69 284 ILE A O 1
ATOM 2318 N N . GLN A 1 285 ? -6.410 -5.302 29.173 1.00 79.25 285 GLN A N 1
ATOM 2319 C CA . GLN A 1 285 ? -6.975 -6.430 28.408 1.00 79.25 285 GLN A CA 1
ATOM 2320 C C . GLN A 1 285 ? -8.206 -6.122 27.534 1.00 79.25 285 GLN A C 1
ATOM 2322 O O . GLN A 1 285 ? -8.907 -7.041 27.109 1.00 79.25 285 GLN A O 1
ATOM 2327 N N . PHE A 1 286 ? -8.465 -4.854 27.203 1.00 80.12 286 PHE A N 1
ATOM 2328 C CA . PHE A 1 286 ? -9.369 -4.568 26.091 1.00 80.12 286 PHE A CA 1
ATOM 2329 C C . PHE A 1 286 ? -8.731 -5.037 24.784 1.00 80.12 286 PHE A C 1
ATOM 2331 O O . PHE A 1 286 ? -7.542 -4.823 24.538 1.00 80.12 286 PHE A O 1
ATOM 2338 N N . ARG A 1 287 ? -9.535 -5.653 23.924 1.00 83.88 287 ARG A N 1
ATOM 2339 C CA . ARG A 1 287 ? -9.135 -6.043 22.576 1.00 83.88 287 ARG A CA 1
ATOM 2340 C C . ARG A 1 287 ? -9.804 -5.121 21.573 1.00 83.88 287 ARG A C 1
ATOM 2342 O O . ARG A 1 287 ? -10.962 -4.751 21.736 1.00 83.88 287 ARG A O 1
ATOM 2349 N N . ARG A 1 288 ? -9.052 -4.729 20.551 1.00 83.88 288 ARG A N 1
ATOM 2350 C CA . ARG A 1 288 ? -9.562 -3.952 19.423 1.00 83.88 288 ARG A CA 1
ATOM 2351 C C . ARG A 1 288 ? -9.916 -4.928 18.311 1.00 83.88 288 ARG A C 1
ATOM 2353 O O . ARG A 1 288 ? -9.039 -5.637 17.824 1.00 83.88 288 ARG A O 1
ATOM 2360 N N . GLU A 1 289 ? -11.180 -4.968 17.928 1.00 89.00 289 GLU A N 1
ATOM 2361 C CA . GLU A 1 289 ? -11.717 -5.879 16.918 1.00 89.00 289 GLU A CA 1
ATOM 2362 C C . GLU A 1 289 ? -12.349 -5.084 15.781 1.00 89.00 289 GLU A C 1
ATOM 2364 O O . GLU A 1 289 ? -12.777 -3.949 15.980 1.00 89.00 289 GLU A O 1
ATOM 2369 N N . ILE A 1 290 ? -12.373 -5.659 14.580 1.00 90.81 290 ILE A N 1
ATOM 2370 C CA . ILE A 1 290 ? -13.001 -5.032 13.417 1.00 90.81 290 ILE A CA 1
ATOM 2371 C C . ILE A 1 290 ? -14.368 -5.651 13.167 1.00 90.81 290 ILE A C 1
ATOM 2373 O O . ILE A 1 290 ? -14.501 -6.873 13.104 1.00 90.81 290 ILE A O 1
ATOM 2377 N N . ASP A 1 291 ? -15.372 -4.804 12.984 1.00 92.12 291 ASP A N 1
ATOM 2378 C CA . ASP A 1 291 ? -16.656 -5.233 12.461 1.00 92.12 291 ASP A CA 1
ATOM 2379 C C . ASP A 1 291 ? -16.544 -5.351 10.941 1.00 92.12 291 ASP A C 1
ATOM 2381 O O . ASP A 1 291 ? -16.407 -4.366 10.216 1.00 92.12 291 ASP A O 1
ATOM 2385 N N . THR A 1 292 ? -16.603 -6.581 10.445 1.00 91.75 292 THR A N 1
ATOM 2386 C CA . THR A 1 292 ? -16.513 -6.888 9.018 1.00 91.75 292 THR A CA 1
ATOM 2387 C C . THR A 1 292 ? -17.686 -6.333 8.201 1.00 91.75 292 THR A C 1
ATOM 2389 O O . THR A 1 292 ? -17.556 -6.154 6.994 1.00 91.75 292 THR A O 1
ATOM 2392 N N . THR A 1 293 ? -18.827 -6.035 8.827 1.00 91.00 293 THR A N 1
ATOM 2393 C CA . THR A 1 293 ? -20.020 -5.534 8.124 1.00 91.00 293 THR A CA 1
ATOM 2394 C C . THR A 1 293 ? -19.886 -4.083 7.675 1.00 91.00 293 THR A C 1
ATOM 2396 O O . THR A 1 293 ? -20.466 -3.716 6.658 1.00 91.00 293 THR A O 1
ATOM 2399 N N . CYS A 1 294 ? -19.094 -3.278 8.386 1.00 90.75 294 CYS A N 1
ATOM 2400 C CA . CYS A 1 294 ? -18.948 -1.848 8.107 1.00 90.75 294 CYS A CA 1
ATOM 2401 C C . CYS A 1 294 ? -17.497 -1.350 8.112 1.00 90.75 294 CYS A C 1
ATOM 2403 O O . CYS A 1 294 ? -17.221 -0.193 7.799 1.00 90.75 294 CYS A O 1
ATOM 2405 N N . GLY A 1 295 ? -16.547 -2.201 8.496 1.00 91.00 295 GLY A N 1
ATOM 2406 C CA . GLY A 1 295 ? -15.127 -1.881 8.519 1.00 91.00 295 GLY A CA 1
ATOM 2407 C C . GLY A 1 295 ? -14.664 -1.064 9.708 1.00 91.00 295 GLY A C 1
ATOM 2408 O O . GLY A 1 295 ? -13.495 -0.693 9.741 1.00 91.00 295 GLY A O 1
ATOM 2409 N N . ALA A 1 296 ? -15.535 -0.779 10.673 1.00 90.88 296 ALA A N 1
ATOM 2410 C CA . ALA A 1 296 ? -15.194 -0.014 11.863 1.00 90.88 296 ALA A CA 1
ATOM 2411 C C . ALA A 1 296 ? -14.483 -0.875 12.917 1.00 90.88 296 ALA A C 1
ATOM 2413 O O . ALA A 1 296 ? -14.844 -2.028 13.143 1.00 90.88 296 ALA A O 1
ATOM 2414 N N . PHE A 1 297 ? -13.501 -0.301 13.615 1.00 89.50 297 PHE A N 1
ATOM 2415 C CA . PHE A 1 297 ? -12.962 -0.905 14.829 1.00 89.50 297 PHE A CA 1
ATOM 2416 C C . PHE A 1 297 ? -13.867 -0.609 16.024 1.00 89.50 297 PHE A C 1
ATOM 2418 O O . PHE A 1 297 ? -14.371 0.505 16.171 1.00 89.50 297 PHE A O 1
ATOM 2425 N N . TYR A 1 298 ? -13.995 -1.583 16.915 1.00 86.31 298 TYR A N 1
ATOM 2426 C CA . TYR A 1 298 ? -14.621 -1.456 18.223 1.00 86.31 298 TYR A CA 1
ATOM 2427 C C . TYR A 1 298 ? -13.773 -2.145 19.295 1.00 86.31 298 TYR A C 1
ATOM 2429 O O . TYR A 1 298 ? -12.869 -2.932 19.005 1.00 86.31 298 TYR A O 1
ATOM 2437 N N . TRP A 1 299 ? -14.047 -1.824 20.552 1.00 84.75 299 TRP A N 1
ATOM 2438 C CA . TRP A 1 299 ? -13.361 -2.393 21.701 1.00 84.75 299 TRP A CA 1
ATOM 2439 C C . TRP A 1 299 ? -14.216 -3.464 22.383 1.00 84.75 299 TRP A C 1
ATOM 2441 O O . TRP A 1 299 ? -15.394 -3.243 22.672 1.00 84.75 299 TRP A O 1
ATOM 2451 N N . THR A 1 300 ? -13.602 -4.603 22.697 1.00 82.19 300 THR A N 1
ATOM 2452 C CA . THR A 1 300 ? -14.177 -5.692 23.496 1.00 82.19 300 THR A CA 1
ATOM 2453 C C . THR A 1 300 ? -13.388 -5.888 24.782 1.00 82.19 300 THR A C 1
ATOM 2455 O O . THR A 1 300 ? -12.201 -5.575 24.864 1.00 82.19 300 THR A O 1
ATOM 2458 N N . HIS A 1 301 ? -14.044 -6.413 25.813 1.00 78.88 301 HIS A N 1
ATOM 2459 C CA . HIS A 1 301 ? -13.408 -6.779 27.074 1.00 78.88 301 HIS A CA 1
ATOM 2460 C C . HIS A 1 301 ? -14.063 -8.050 27.620 1.00 78.88 301 HIS A C 1
ATOM 2462 O O . HIS A 1 301 ? -15.276 -8.216 27.505 1.00 78.88 301 HIS A O 1
ATOM 2468 N N . GLU A 1 302 ? -13.280 -8.953 28.214 1.00 75.75 302 GLU A N 1
ATOM 2469 C CA . GLU A 1 302 ? -13.800 -10.245 28.691 1.00 75.75 302 GLU A CA 1
ATOM 2470 C C . GLU A 1 302 ? -14.773 -10.086 29.863 1.00 75.75 302 GLU A C 1
ATOM 2472 O O . GLU A 1 302 ? -15.808 -10.750 29.923 1.00 75.75 302 GLU A O 1
ATOM 2477 N N . ALA A 1 303 ? -14.488 -9.158 30.777 1.00 70.69 303 ALA A N 1
ATOM 2478 C CA . ALA A 1 303 ? -15.436 -8.799 31.821 1.00 70.69 303 ALA A CA 1
ATOM 2479 C C . ALA A 1 303 ? -16.465 -7.798 31.273 1.00 70.69 303 ALA A C 1
ATOM 2481 O O . ALA A 1 303 ? -16.168 -6.614 31.104 1.00 70.69 303 ALA A O 1
ATOM 2482 N N . GLN A 1 304 ? -17.689 -8.280 31.044 1.00 62.06 304 GLN A N 1
ATOM 2483 C CA . GLN A 1 304 ? -18.830 -7.492 30.553 1.00 62.06 304 GLN A CA 1
ATOM 2484 C C . GLN A 1 304 ? -19.207 -6.314 31.470 1.00 62.06 304 GLN A C 1
ATOM 2486 O O . GLN A 1 304 ? -19.895 -5.400 31.038 1.00 62.06 304 GLN A O 1
ATOM 2491 N N . SER A 1 305 ? -18.729 -6.296 32.718 1.00 60.75 305 SER A N 1
ATOM 2492 C CA . SER A 1 305 ? -18.952 -5.211 33.682 1.00 60.75 305 SER A CA 1
ATOM 2493 C C . SER A 1 305 ? -18.322 -3.870 33.290 1.00 60.75 305 SER A C 1
ATOM 2495 O O . SER A 1 305 ? -18.635 -2.860 33.915 1.00 60.75 305 SER A O 1
ATOM 2497 N N . PHE A 1 306 ? -17.405 -3.854 32.317 1.00 62.38 306 PHE A N 1
ATOM 2498 C CA . PHE A 1 306 ? -16.744 -2.633 31.845 1.00 62.38 306 PHE A CA 1
ATOM 2499 C C . PHE A 1 306 ? -17.467 -1.944 30.682 1.00 62.38 306 PHE A C 1
ATOM 2501 O O . PHE A 1 306 ? -17.110 -0.819 30.345 1.00 62.38 306 PHE A O 1
ATOM 2508 N N . LEU A 1 307 ? -18.464 -2.595 30.078 1.00 64.81 307 LEU A N 1
ATOM 2509 C CA . LEU A 1 307 ? -19.277 -2.017 29.013 1.00 64.81 307 LEU A CA 1
ATOM 2510 C C . LEU A 1 307 ? -20.707 -1.810 29.529 1.00 64.81 307 LEU A C 1
ATOM 2512 O O . LEU A 1 307 ? -21.232 -2.681 30.229 1.00 64.81 307 LEU A O 1
ATOM 2516 N N . PRO A 1 308 ? -21.368 -0.688 29.197 1.00 63.44 308 PRO A N 1
ATOM 2517 C CA . PRO A 1 308 ? -22.805 -0.575 29.395 1.00 63.44 308 PRO A CA 1
ATOM 2518 C C . PRO A 1 308 ? -23.527 -1.772 28.754 1.00 63.44 308 PRO A C 1
ATOM 2520 O O . PRO A 1 308 ? -23.163 -2.245 27.674 1.00 63.44 308 PRO A O 1
ATOM 2523 N N . VAL A 1 309 ? -24.547 -2.298 29.436 1.00 56.00 309 VAL A N 1
ATOM 2524 C CA . VAL A 1 309 ? -25.283 -3.481 28.968 1.00 56.00 309 VAL A CA 1
ATOM 2525 C C . VAL A 1 309 ? -25.870 -3.197 27.582 1.00 56.00 309 VAL A C 1
ATOM 2527 O O . VAL A 1 309 ? -26.721 -2.324 27.434 1.00 56.00 309 VAL A O 1
ATOM 2530 N N . GLY A 1 310 ? -25.407 -3.940 26.573 1.00 61.44 310 GLY A N 1
ATOM 2531 C CA . GLY A 1 310 ? -25.864 -3.820 25.186 1.00 61.44 310 GLY A CA 1
ATOM 2532 C C . GLY A 1 310 ? -25.173 -2.744 24.338 1.00 61.44 310 GLY A C 1
ATOM 2533 O O . GLY A 1 310 ? -25.575 -2.563 23.192 1.00 61.44 310 GLY A O 1
ATOM 2534 N N . SER A 1 311 ? -24.150 -2.041 24.839 1.00 68.88 311 SER A N 1
ATOM 2535 C CA . SER A 1 311 ? -23.418 -1.041 24.045 1.00 68.88 311 SER A CA 1
ATOM 2536 C C . SER A 1 311 ? -22.127 -1.598 23.440 1.00 68.88 311 SER A C 1
ATOM 2538 O O . SER A 1 311 ? -21.319 -2.199 24.150 1.00 68.88 311 SER A O 1
ATOM 2540 N N . VAL A 1 312 ? -21.904 -1.325 22.153 1.00 76.62 312 VAL A N 1
ATOM 2541 C CA . VAL A 1 312 ? -20.615 -1.520 21.472 1.00 76.62 312 VAL A CA 1
ATOM 2542 C C . VAL A 1 312 ? -19.816 -0.227 21.562 1.00 76.62 312 VAL A C 1
ATOM 2544 O O . VAL A 1 312 ? -20.338 0.850 21.267 1.00 76.62 312 VAL A O 1
ATOM 2547 N N . LEU A 1 313 ? -18.549 -0.329 21.961 1.00 81.38 313 LEU A N 1
ATOM 2548 C CA . LEU A 1 313 ? -17.665 0.822 22.018 1.00 81.38 313 LEU A CA 1
ATOM 2549 C C . LEU A 1 313 ? -16.884 0.979 20.719 1.00 81.38 313 LEU A C 1
ATOM 2551 O O . LEU A 1 313 ? -15.839 0.357 20.535 1.00 81.38 313 LEU A O 1
ATOM 2555 N N . TRP A 1 314 ? -17.373 1.842 19.842 1.00 84.00 314 TRP A N 1
ATOM 2556 C CA . TRP A 1 314 ? -16.718 2.127 18.573 1.00 84.00 314 TRP A CA 1
ATOM 2557 C C . TRP A 1 314 ? -15.448 2.963 18.748 1.00 84.00 314 TRP A C 1
ATOM 2559 O O . TRP A 1 314 ? -15.425 3.953 19.474 1.00 84.00 314 TRP A O 1
ATOM 2569 N N . ASP A 1 315 ? -14.396 2.560 18.045 1.00 83.75 315 ASP A N 1
ATOM 2570 C CA . ASP A 1 315 ? -13.115 3.260 17.958 1.00 83.75 315 ASP A CA 1
ATOM 2571 C C . ASP A 1 315 ? -13.005 4.075 16.666 1.00 83.75 315 ASP A C 1
ATOM 2573 O O . ASP A 1 315 ? -12.491 5.196 16.670 1.00 83.75 315 ASP A O 1
ATOM 2577 N N . THR A 1 316 ? -13.522 3.537 15.557 1.00 88.75 316 THR A N 1
ATOM 2578 C CA . THR A 1 316 ? -13.533 4.228 14.264 1.00 88.75 316 THR A CA 1
ATOM 2579 C C . THR A 1 316 ? -14.923 4.273 13.653 1.00 88.75 316 THR A C 1
ATOM 2581 O O . THR A 1 316 ? -15.770 3.438 13.952 1.00 88.75 316 THR A O 1
ATOM 2584 N N . MET A 1 317 ? -15.137 5.232 12.759 1.00 89.31 317 MET A N 1
ATOM 2585 C CA . MET A 1 317 ? -16.327 5.323 11.922 1.00 89.31 317 MET A CA 1
ATOM 2586 C C . MET A 1 317 ? -16.441 4.107 10.985 1.00 89.31 317 MET A C 1
ATOM 2588 O O . MET A 1 317 ? -15.410 3.513 10.640 1.00 89.31 317 MET A O 1
ATOM 2592 N N . PRO A 1 318 ? -17.666 3.752 10.556 1.00 90.88 318 PRO A N 1
ATOM 2593 C CA . PRO A 1 318 ? -17.872 2.815 9.454 1.00 90.88 318 PRO A CA 1
ATOM 2594 C C . PRO A 1 318 ? -17.274 3.380 8.160 1.00 90.88 318 PRO A C 1
ATOM 2596 O O . PRO A 1 318 ? -17.292 4.587 7.932 1.00 90.88 318 PRO A O 1
ATOM 2599 N N . LEU A 1 319 ? -16.709 2.505 7.332 1.00 91.06 319 LEU A N 1
ATOM 2600 C CA . LEU A 1 319 ? -15.978 2.851 6.107 1.00 91.06 319 LEU A CA 1
ATOM 2601 C C . LEU A 1 319 ? -16.668 2.348 4.839 1.00 91.06 319 LEU A C 1
ATOM 2603 O O . LEU A 1 319 ? -16.367 2.831 3.750 1.00 91.06 319 LEU A O 1
ATOM 2607 N N . TRP A 1 320 ? -17.589 1.402 4.981 1.00 89.12 320 TRP A N 1
ATOM 2608 C CA . TRP A 1 320 ? -18.478 0.929 3.931 1.00 89.12 320 TRP A CA 1
ATOM 2609 C C . TRP A 1 320 ? -19.817 0.530 4.549 1.00 89.12 320 TRP A C 1
ATOM 2611 O O . TRP A 1 320 ? -19.884 0.217 5.738 1.00 89.12 320 TRP A O 1
ATOM 2621 N N . ASP A 1 321 ? -20.859 0.508 3.728 1.00 76.69 321 ASP A N 1
ATOM 2622 C CA . ASP A 1 321 ? -22.160 -0.046 4.086 1.00 76.69 321 ASP A CA 1
ATOM 2623 C C . ASP A 1 321 ? -22.358 -1.371 3.341 1.00 76.69 321 ASP A C 1
ATOM 2625 O O . ASP A 1 321 ? -21.877 -1.552 2.223 1.00 76.69 321 ASP A O 1
ATOM 2629 N N . THR A 1 322 ? -23.071 -2.312 3.957 1.00 55.94 322 THR A N 1
ATOM 2630 C CA . THR A 1 322 ? -23.506 -3.554 3.289 1.00 55.94 322 THR A CA 1
ATOM 2631 C C . THR A 1 322 ? -24.820 -3.383 2.520 1.00 55.94 322 THR A C 1
ATOM 2633 O O . THR A 1 322 ? -25.234 -4.302 1.816 1.00 55.94 322 THR A O 1
ATOM 2636 N N . GLU A 1 323 ? -25.458 -2.211 2.615 1.00 41.44 323 GLU A N 1
ATOM 2637 C CA . GLU A 1 323 ? -26.659 -1.843 1.861 1.00 41.44 323 GLU A CA 1
ATOM 2638 C C . GLU A 1 323 ? -26.286 -0.941 0.674 1.00 41.44 323 GLU A C 1
ATOM 2640 O O . GLU A 1 323 ? -26.412 0.282 0.726 1.00 41.44 323 GLU A O 1
ATOM 2645 N N . GLY A 1 324 ? -25.799 -1.568 -0.398 1.00 37.44 324 GLY A N 1
ATOM 2646 C CA . GLY A 1 324 ? -25.564 -0.951 -1.705 1.00 37.44 324 GLY A CA 1
ATOM 2647 C C . GLY A 1 324 ? -25.992 -1.877 -2.827 1.00 37.44 324 GLY A C 1
ATOM 2648 O O . GLY A 1 324 ? -25.419 -2.988 -2.895 1.00 37.44 324 GLY A O 1
#

Solvent-accessible surface area (backbone atoms only — not comparable to full-atom values): 18310 Å² total; per-residue (Å²): 128,88,38,36,24,48,64,54,24,71,41,55,70,75,67,50,68,83,40,57,81,50,76,50,71,79,80,78,81,70,85,80,66,80,86,69,79,72,61,90,91,53,62,69,35,52,58,50,85,58,58,79,78,79,42,78,77,88,52,78,51,53,56,58,20,30,61,27,70,32,68,81,63,79,92,51,82,41,61,34,78,44,33,63,39,22,41,54,47,42,37,54,61,27,47,55,49,42,42,42,22,20,65,66,66,40,42,51,45,82,45,80,46,72,45,77,89,44,104,60,69,55,58,36,37,35,36,24,39,63,54,95,95,40,76,46,54,20,33,38,38,38,56,34,31,55,70,80,57,67,72,30,52,72,69,43,53,67,51,76,67,54,47,50,50,53,52,52,52,40,51,52,23,41,73,62,59,17,42,34,30,36,39,37,17,59,50,42,39,39,41,38,39,38,61,19,71,42,64,76,38,48,67,42,64,82,42,50,40,49,29,39,80,39,54,59,75,70,87,78,85,60,72,27,60,25,38,51,51,41,54,52,44,50,36,21,44,39,12,45,46,45,71,75,33,46,57,82,68,78,61,78,71,66,57,90,81,68,72,82,58,46,63,38,52,46,51,28,45,60,37,33,65,60,95,86,43,79,33,80,58,51,96,81,63,45,42,81,45,70,42,70,69,28,62,18,34,29,54,46,53,88,63,62,88,67,44,64,90,93,58,81,50,67,45,26,51,68,64,37,70,80,87,122

Foldseek 3Di:
DWDFLLVLQQDFQDAAEPAAPADWDDDQPPPDPPDLDLDQPAQPQPQCLPVCVPFPDDAPLLVVLRRFIDDAADRDYAYCNFLVSQVVCCCRHAVVSLQSSCVVSPHWDKDWDWDPPGPDIFIKIFTWAQDPNDTQTLEIEGGIAPQDDVVCSNVVRDDPSVVVVVSVQLSVCLVRLHQWYWYTHSFKIKIKGFQALGSVCSSPSNGHIHIHIATSDDPPSDRRSNNVVNSSSVQSVLLCQLPPFFDPFQPCLQDVPFDTFRARNRRSQTWGADPNDIDSADPQAWDWHADSQFRWIWIDHPPCVSDDVPDTRTGGDGSGHPPD

Organism: NCBI:txid438768

Nearest PDB structures (foldseek):
  6xio-assembly1_A  TM=5.361E-01  e=6.921E-01  Methanosarcinales archaeon
  5kkg-assembly2_B  TM=4.633E-01  e=8.208E-01  synthetic construct
  6c8z-assembly1_A-2  TM=4.611E-01  e=8.208E-01  Methanosarcinales
  5kkg-assembly1_A  TM=4.449E-01  e=1.030E+00  synthetic construct
  5k27-assembly1_A  TM=5.229E-01  e=2.038E+00  synthetic construct

Mean predicted aligned error: 8.51 Å

Sequence (324 aa):
MAYTVRDLLYEHPCNPVQTTWCQPDAPTSSKKASTCPCTLDQVRSTVVTDPDRALLPECPDDSLRCAQPAFPPNNRIWRLETAGDCADWFKAEVSNVVLAAWTGFPTVTEASYTELSSHTPTSHTAYELDYQNQRFPLVIGLWRRNIIRQDEWIRGSLGNAQLKLTKELRVYANKYKCPQVFCFDGEWLLLLQFRAGAPEMIKDENCKIDCWLIPRVNDGRSWPLRYAFYRFLAQGFRRCQGVHFRYHPIPHEVGKLLPDPELEYFSGRLVWKVKGVEYDEHPIQFRREIDTTCGAFYWTHEAQSFLPVGSVLWDTMPLWDTEG